Protein AF-A0A1I8G9Y0-F1 (afdb_monomer)

Organism: NCBI:txid282301

pLDDT: mean 87.36, std 13.55, range [38.59, 97.56]

Solvent-accessible surface area (backbone atoms only — not comparable to full-atom values): 19439 Å² total; per-residue (Å²): 130,59,74,51,60,55,53,51,53,52,49,52,54,50,49,59,76,40,37,58,59,55,76,60,56,74,64,59,90,45,50,68,49,29,53,51,44,43,53,50,43,50,53,53,43,54,50,44,53,58,59,65,73,49,83,62,56,71,70,58,46,49,53,47,50,53,50,43,51,40,32,50,52,51,46,55,50,40,59,57,53,45,61,65,33,56,49,52,58,57,54,52,51,51,51,51,50,55,53,51,50,56,51,50,53,70,72,63,52,76,87,75,77,75,97,76,79,88,76,58,76,72,66,65,57,58,51,60,59,48,53,52,50,53,54,53,48,53,54,51,50,52,56,42,48,53,52,52,52,48,46,51,47,55,40,51,50,52,54,50,50,54,51,51,50,54,51,49,50,54,50,51,52,52,50,53,53,51,56,60,65,59,41,81,82,45,59,71,72,61,30,53,53,50,52,52,49,53,53,52,51,50,51,53,50,48,56,53,51,48,55,54,41,52,50,44,44,60,52,20,57,68,28,39,43,62,69,80,69,49,63,73,69,91,83,69,85,68,70,80,73,68,74,39,69,29,27,27,72,42,74,46,80,54,99,88,50,73,45,53,53,69,39,60,33,35,41,69,41,57,77,48,84,57,50,22,38,30,31,42,84,91,66,50,74,48,78,42,53,38,74,43,52,39,58,65,56,60,20,63,69,51,37,53,49,30,51,49,49,49,50,52,51,52,54,53,49,51,54,49,51,55,50,52,50,51,53,48,51,52,50,54,49,51,52,52,52,57,50,51,54,52,51,54,54,60,64,73,77,110

Sequence (350 aa):
MNSRQQVETQFLHWLEANHAIVHNPPLGSNRCSIEYERSRQRGIRDELVRIASGDLSRPAREQCSVAGRRVGDNIASLDFIAKIASLEDTFGSSAAAVTSEAHRLSTSGPPSEPSSGSLDSTVRKPLAGSAQRCWQWLDQLSVLLRLHSRNAADYNSFHVECHDAGGRMGRSFSHASRQLECLFHLHHPERTKRLLTTATDSLKHCLSEWAAVDHLVSAAHSIVPISSRCPTPVGKLSDKSAPLRGICACLYETPEFVVAQGQELTILDNSDRLQWRVRLLDGNEVTLPSITVWIPPRDVSSIDRAVRLKRQLSDQWTALIVKLKRDTVAHIAQLFTGLLDKQSVSLSII

Foldseek 3Di:
DPPQVVLLVVLVVVCVVCVCLLPPNPCDDALVVLVVSLVVLVVVLVVLVVSLPDDHDPVSNVVSVVSNVSSVVSNVVSVVCNVVNVCVVVVVVVVVVVVVVVVVCVVCPDDDDDPDDDDDPVVVVVPVVVVVVVVVVVVVLVVLVVVVVVLVVLQVVLVVLLVVLLVLLVVLLVVLVVLLVVLVVDDQVVSVVSLVVSVVVSVVSLVVSLVSLVVLLVSLQQHFQVVVLDQDPPPPDDPQPDWAKKFQCAWDDDPVDTHHHRFIWTFRANNDNFWTWIAGPVRDIDIDTSSRIGHGGDRVVSNVSSVVSNVVSVVSVVVSVVSSVVSVVVSVVVVVVVVVVVVVVVVVVD

Radius of gyration: 32.71 Å; Cα contacts (8 Å, |Δi|>4): 281; chains: 1; bounding box: 78×60×105 Å

InterPro domains:
  IPR041615 Desmoplakin, SH3 domain [PF17902] (245-296)
  IPR043197 Plakin [PTHR23169] (131-325)

Mean predicted aligned error: 8.93 Å

Nearest PDB structures (foldseek):
  3r6n-assembly2_B  TM=5.194E-01  e=9.025E-11  Homo sapiens
  3pe0-assembly2_B  TM=5.817E-01  e=1.374E-09  Homo sapiens
  1b07-assembly1_A  TM=8.471E-01  e=1.097E-02  Mus musculus
  3qwy-assembly2_B  TM=5.987E-01  e=7.032E-03  Caenorhabditis elegans

Structure (mmCIF, N/CA/C/O backbone):
data_AF-A0A1I8G9Y0-F1
#
_entry.id   AF-A0A1I8G9Y0-F1
#
loop_
_atom_site.group_PDB
_atom_site.id
_atom_site.type_symbol
_atom_site.label_atom_id
_atom_site.label_alt_id
_atom_site.label_comp_id
_atom_site.label_asym_id
_atom_site.label_entity_id
_atom_site.label_seq_id
_atom_site.pdbx_PDB_ins_code
_atom_site.Cartn_x
_atom_site.Cartn_y
_atom_site.Cartn_z
_atom_site.occupancy
_atom_site.B_iso_or_equiv
_atom_site.auth_seq_id
_atom_site.auth_comp_id
_atom_site.auth_asym_id
_atom_site.auth_atom_id
_atom_site.pdbx_PDB_model_num
ATOM 1 N N . MET A 1 1 ? 34.358 34.963 -21.383 1.00 51.78 1 MET A N 1
ATOM 2 C CA . MET A 1 1 ? 33.621 33.678 -21.341 1.00 51.78 1 MET A CA 1
ATOM 3 C C . MET A 1 1 ? 32.214 33.935 -21.850 1.00 51.78 1 MET A C 1
ATOM 5 O O . MET A 1 1 ? 31.672 34.991 -21.552 1.00 51.78 1 MET A O 1
ATOM 9 N N . ASN A 1 2 ? 31.664 33.046 -22.678 1.00 71.00 2 ASN A N 1
ATOM 10 C CA . ASN A 1 2 ? 30.345 33.238 -23.287 1.00 71.00 2 ASN A CA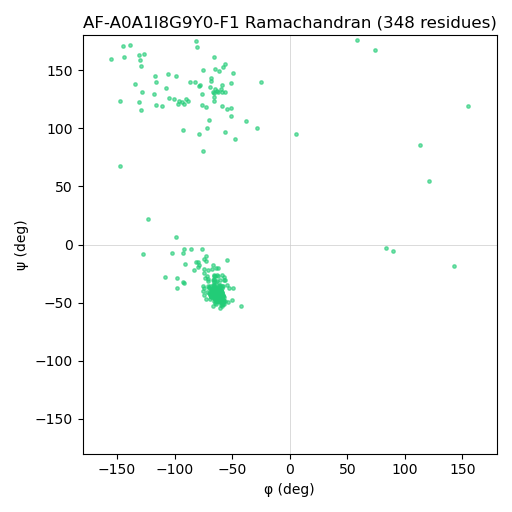 1
ATOM 11 C C . ASN A 1 2 ? 29.267 33.202 -22.183 1.00 71.00 2 ASN A C 1
ATOM 13 O O . ASN A 1 2 ? 29.295 32.279 -21.370 1.00 71.00 2 ASN A O 1
ATOM 17 N N . SER A 1 3 ? 28.334 34.163 -22.141 1.00 77.06 3 SER A N 1
ATOM 18 C CA . SER A 1 3 ? 27.290 34.267 -21.091 1.00 77.06 3 SER A CA 1
ATOM 19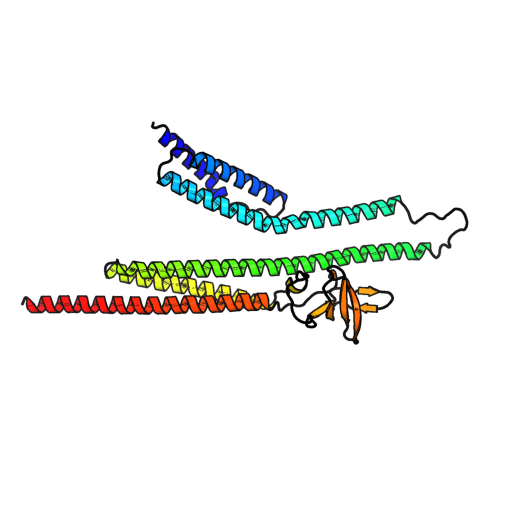 C C . SER A 1 3 ? 26.552 32.935 -20.860 1.00 77.06 3 SER A C 1
ATOM 21 O O . SER A 1 3 ? 26.337 32.515 -19.725 1.00 77.06 3 SER A O 1
ATOM 23 N N . ARG A 1 4 ? 26.314 32.187 -21.941 1.00 80.75 4 ARG A N 1
ATOM 24 C CA . ARG A 1 4 ? 25.765 30.825 -21.940 1.00 80.75 4 ARG A CA 1
ATOM 25 C C . ARG A 1 4 ? 26.593 29.790 -21.166 1.00 80.75 4 ARG A C 1
ATOM 27 O O . ARG A 1 4 ? 26.043 29.019 -20.390 1.00 80.75 4 ARG A O 1
ATOM 34 N N . GLN A 1 5 ? 27.914 29.765 -21.352 1.00 80.62 5 GLN A N 1
ATOM 35 C CA . GLN A 1 5 ? 28.790 28.798 -20.673 1.00 80.62 5 GLN A CA 1
ATOM 36 C C . GLN A 1 5 ? 28.826 29.033 -19.159 1.00 80.62 5 GLN A C 1
ATOM 38 O O . GLN A 1 5 ? 28.945 28.085 -18.384 1.00 80.62 5 GLN A O 1
ATOM 43 N N . GLN A 1 6 ? 28.690 30.290 -18.733 1.00 82.94 6 GLN A N 1
ATOM 44 C CA . GLN A 1 6 ? 28.635 30.648 -17.320 1.00 82.94 6 GLN A CA 1
ATOM 45 C C . GLN A 1 6 ? 27.336 30.153 -16.669 1.00 82.94 6 GLN A C 1
ATOM 47 O O . GLN A 1 6 ? 27.394 29.553 -15.597 1.00 82.94 6 GLN A O 1
ATOM 52 N N . VAL A 1 7 ? 26.193 30.325 -17.342 1.00 83.12 7 VAL A N 1
ATOM 53 C CA . VAL A 1 7 ? 24.889 29.804 -16.889 1.00 83.12 7 VAL A CA 1
ATOM 54 C C . VAL A 1 7 ? 24.899 28.276 -16.807 1.00 83.12 7 VAL A C 1
ATOM 56 O O . VAL A 1 7 ? 24.448 27.712 -15.814 1.00 83.12 7 VAL A O 1
ATOM 59 N N . GLU A 1 8 ? 25.464 27.592 -17.805 1.00 86.31 8 GLU A N 1
ATOM 60 C CA . GLU A 1 8 ? 25.558 26.126 -17.798 1.00 86.31 8 GLU A CA 1
ATOM 61 C C . GLU A 1 8 ? 26.456 25.606 -16.669 1.00 86.31 8 GLU A C 1
ATOM 63 O O . GLU A 1 8 ? 26.088 24.659 -15.979 1.00 86.31 8 GLU A O 1
ATOM 68 N N . THR A 1 9 ? 27.597 26.253 -16.420 1.00 86.69 9 THR A N 1
ATOM 69 C CA . THR A 1 9 ? 28.492 25.871 -15.313 1.00 86.69 9 THR A CA 1
ATOM 70 C C . THR A 1 9 ? 27.813 26.059 -13.955 1.00 86.69 9 THR A C 1
ATOM 72 O O . THR A 1 9 ? 27.907 25.194 -13.086 1.00 86.69 9 THR A O 1
ATOM 75 N N . GLN A 1 10 ? 27.081 27.165 -13.781 1.00 86.62 10 GLN A N 1
ATOM 76 C CA . GLN A 1 10 ? 26.307 27.421 -12.566 1.00 86.62 10 GLN A CA 1
ATOM 77 C C . GLN A 1 10 ? 25.189 26.393 -12.372 1.00 86.62 10 GLN A C 1
ATOM 79 O O . GLN A 1 10 ? 25.008 25.905 -11.259 1.00 86.62 10 GLN A O 1
ATOM 84 N N . PHE A 1 11 ? 24.479 26.028 -13.443 1.00 89.12 11 PHE A N 1
ATOM 85 C CA . PHE A 1 11 ? 23.456 24.986 -13.400 1.00 89.12 11 PHE A CA 1
ATOM 86 C C . PHE A 1 11 ? 24.037 23.633 -12.986 1.00 89.12 11 PHE A C 1
ATOM 88 O O . PHE A 1 11 ? 23.477 22.990 -12.105 1.00 89.12 11 PHE A O 1
ATOM 95 N N . LEU A 1 12 ? 25.153 23.206 -13.582 1.00 87.94 12 LEU A N 1
ATOM 96 C CA . LEU A 1 12 ? 25.770 21.918 -13.257 1.00 87.94 12 LEU A CA 1
ATOM 97 C C . LEU A 1 12 ? 26.214 21.856 -11.795 1.00 87.94 12 LEU A C 1
ATOM 99 O O . LEU A 1 12 ? 25.901 20.890 -11.105 1.00 87.94 12 LEU A O 1
ATOM 103 N N . HIS A 1 13 ? 26.859 22.915 -11.304 1.00 91.56 13 HIS A N 1
ATOM 104 C CA . HIS A 1 13 ? 27.256 23.013 -9.901 1.00 91.56 13 HIS A CA 1
ATOM 105 C C . HIS A 1 13 ? 26.041 23.031 -8.959 1.00 91.56 13 HIS A C 1
ATOM 107 O O . HIS A 1 13 ? 26.033 22.371 -7.922 1.00 91.56 13 HIS A O 1
ATOM 113 N N . TRP A 1 14 ? 24.976 23.751 -9.327 1.00 92.38 14 TRP A N 1
ATOM 114 C CA . TRP A 1 14 ? 23.724 23.741 -8.571 1.00 92.38 14 TRP A CA 1
ATOM 115 C C . TRP A 1 14 ? 23.079 22.350 -8.561 1.00 92.38 14 TRP A C 1
ATOM 117 O O . TRP A 1 14 ? 22.627 21.891 -7.513 1.00 92.38 14 TRP A O 1
ATOM 127 N N . LEU A 1 15 ? 23.055 21.652 -9.696 1.00 90.50 15 LEU A N 1
ATOM 128 C CA . LEU A 1 15 ? 22.485 20.312 -9.799 1.00 90.50 15 LEU A CA 1
ATOM 129 C C . LEU A 1 15 ? 23.286 19.304 -8.971 1.00 90.50 15 LEU A C 1
ATOM 131 O O . LEU A 1 15 ? 22.689 18.465 -8.305 1.00 90.50 15 LEU A O 1
ATOM 135 N N . GLU A 1 16 ? 24.614 19.415 -8.963 1.00 91.06 16 GLU A N 1
ATOM 136 C CA . GLU A 1 16 ? 25.498 18.598 -8.131 1.00 91.06 16 GLU A CA 1
ATOM 137 C C . GLU A 1 16 ? 25.248 18.841 -6.637 1.00 91.06 16 GLU A C 1
ATOM 139 O O . GLU A 1 16 ? 25.039 17.888 -5.883 1.00 91.06 16 GLU A O 1
ATOM 144 N N . ALA A 1 17 ? 25.125 20.105 -6.219 1.00 91.50 17 ALA A N 1
ATOM 145 C CA . ALA A 1 17 ? 24.766 20.459 -4.845 1.00 91.50 17 ALA A CA 1
ATOM 146 C C . ALA A 1 17 ? 23.388 19.909 -4.425 1.00 91.50 17 ALA A C 1
ATOM 148 O O . ALA A 1 17 ? 23.172 19.587 -3.256 1.00 91.50 17 ALA A O 1
ATOM 149 N N . ASN A 1 18 ? 22.459 19.762 -5.375 1.00 91.12 18 ASN A N 1
ATOM 150 C CA . ASN A 1 18 ? 21.121 19.217 -5.142 1.00 91.12 18 ASN A CA 1
ATOM 151 C C . ASN A 1 18 ? 20.988 17.730 -5.524 1.00 91.12 18 ASN A C 1
ATOM 153 O O . ASN A 1 18 ? 19.888 17.174 -5.452 1.00 91.12 18 ASN A O 1
ATOM 157 N N . HIS A 1 19 ? 22.081 17.051 -5.887 1.00 89.50 19 HIS A N 1
ATOM 158 C CA . HIS A 1 19 ? 22.034 15.702 -6.454 1.00 89.50 19 HIS A CA 1
ATOM 159 C C . HIS A 1 19 ? 21.365 14.703 -5.505 1.00 89.50 19 HIS A C 1
ATOM 161 O O . HIS A 1 19 ? 20.474 13.958 -5.913 1.00 89.50 19 HIS A O 1
ATOM 167 N N . ALA A 1 20 ? 21.731 14.724 -4.219 1.00 89.75 20 ALA A N 1
ATOM 168 C CA . ALA A 1 20 ? 21.138 13.842 -3.213 1.00 89.75 20 ALA A CA 1
ATOM 169 C C . ALA A 1 20 ? 19.614 14.021 -3.110 1.00 89.75 20 ALA A C 1
ATOM 171 O O . ALA A 1 20 ? 18.885 13.052 -2.958 1.00 89.75 20 ALA A O 1
ATOM 172 N N . ILE A 1 21 ? 19.126 15.247 -3.266 1.00 88.94 21 ILE A N 1
ATOM 173 C CA . ILE A 1 21 ? 17.711 15.606 -3.124 1.00 88.94 21 ILE A CA 1
ATOM 174 C C . ILE A 1 21 ? 16.903 15.149 -4.332 1.00 88.94 21 ILE A C 1
ATOM 176 O O . ILE A 1 21 ? 15.778 14.675 -4.203 1.00 88.94 21 ILE A O 1
ATOM 180 N N . VAL A 1 22 ? 17.483 15.301 -5.520 1.00 89.62 22 VAL A N 1
ATOM 181 C CA . VAL A 1 22 ? 16.847 14.912 -6.778 1.00 89.62 22 VAL A CA 1
ATOM 182 C C . VAL A 1 22 ? 16.851 13.390 -6.937 1.00 89.62 22 VAL A C 1
ATOM 184 O O . VAL A 1 22 ? 15.884 12.825 -7.445 1.00 89.62 22 VAL A O 1
ATOM 187 N N . HIS A 1 23 ? 17.923 12.714 -6.511 1.00 88.69 23 HIS A N 1
ATOM 188 C CA . HIS A 1 23 ? 18.126 11.285 -6.761 1.00 88.69 23 HIS A CA 1
ATOM 189 C C . HIS A 1 23 ? 17.723 10.371 -5.600 1.00 88.69 23 HIS A C 1
ATOM 191 O O . HIS A 1 23 ? 17.381 9.219 -5.858 1.00 88.69 23 HIS A O 1
ATOM 197 N N . ASN A 1 24 ? 17.790 10.842 -4.355 1.00 88.88 24 ASN A N 1
ATOM 198 C CA . ASN A 1 24 ? 17.495 10.044 -3.166 1.00 88.88 24 ASN A CA 1
ATOM 199 C C . ASN A 1 24 ? 16.885 10.914 -2.045 1.00 88.88 24 ASN A C 1
ATOM 201 O O . ASN A 1 24 ? 17.540 11.166 -1.027 1.00 88.88 24 ASN A O 1
ATOM 205 N N . PRO A 1 25 ? 15.659 11.431 -2.240 1.00 88.50 25 PRO A N 1
ATOM 206 C CA . PRO A 1 25 ? 15.042 12.325 -1.273 1.00 88.50 25 PRO A CA 1
ATOM 207 C C . PRO A 1 25 ? 14.695 11.600 0.036 1.00 88.50 25 PRO A C 1
ATOM 209 O O . PRO A 1 25 ? 14.182 10.478 0.007 1.00 88.50 25 PRO A O 1
ATOM 212 N N . PRO A 1 26 ? 14.888 12.244 1.200 1.00 86.44 26 PRO A N 1
ATOM 213 C CA . PRO A 1 26 ? 14.348 11.738 2.452 1.00 86.44 26 PRO A CA 1
ATOM 214 C C . PRO A 1 26 ? 12.826 11.929 2.452 1.00 86.44 26 PRO A C 1
ATOM 216 O O . PRO A 1 26 ? 12.330 13.018 2.714 1.00 86.44 26 PRO A O 1
ATOM 219 N N . LEU A 1 27 ? 12.070 10.870 2.162 1.00 80.75 27 LEU A N 1
ATOM 220 C CA . LEU A 1 27 ? 10.609 10.961 2.025 1.00 80.75 27 LEU A CA 1
ATOM 221 C C . LEU A 1 27 ? 9.873 11.297 3.339 1.00 80.75 27 LEU A C 1
ATOM 223 O O . LEU A 1 27 ? 8.742 11.770 3.294 1.00 80.75 27 LEU A O 1
ATOM 227 N N . GLY A 1 28 ? 10.515 11.118 4.499 1.00 85.19 28 GLY A N 1
ATOM 228 C CA . GLY A 1 28 ? 9.921 11.401 5.809 1.00 85.19 28 GLY A CA 1
ATOM 229 C C . GLY A 1 28 ? 8.882 10.362 6.251 1.00 85.19 28 GLY A C 1
ATOM 230 O O . GLY A 1 28 ? 8.460 9.509 5.474 1.00 85.19 28 GLY A O 1
ATOM 231 N N . SER A 1 29 ? 8.492 10.409 7.528 1.00 87.25 29 SER A N 1
ATOM 232 C CA . SER A 1 29 ? 7.558 9.441 8.139 1.00 87.25 29 SER A CA 1
ATOM 233 C C . SER A 1 29 ? 6.364 10.070 8.859 1.00 87.25 29 SER A C 1
ATOM 235 O O . SER A 1 29 ? 5.456 9.348 9.257 1.00 87.25 29 SER A O 1
ATOM 237 N N . ASN A 1 30 ? 6.360 11.393 9.024 1.00 92.31 30 ASN A N 1
ATOM 238 C CA . ASN A 1 30 ? 5.279 12.149 9.651 1.00 92.31 30 ASN A CA 1
ATOM 239 C C . ASN A 1 30 ? 4.878 13.343 8.780 1.00 92.31 30 ASN A C 1
ATOM 241 O O . ASN A 1 30 ? 5.641 13.757 7.896 1.00 92.31 30 ASN A O 1
ATOM 245 N N . ARG A 1 31 ? 3.695 13.905 9.039 1.00 91.44 31 ARG A N 1
ATOM 246 C CA . ARG A 1 31 ? 3.103 14.971 8.223 1.00 91.44 31 ARG A CA 1
ATOM 247 C C . ARG A 1 31 ? 4.038 16.166 8.042 1.00 91.44 31 ARG A C 1
ATOM 249 O O . ARG A 1 31 ? 4.299 16.557 6.906 1.00 91.44 31 ARG A O 1
ATOM 256 N N . CYS A 1 32 ? 4.612 16.684 9.126 1.00 91.56 32 CYS A N 1
ATOM 257 C CA . CYS A 1 32 ? 5.529 17.827 9.078 1.00 91.56 32 CYS A CA 1
ATOM 258 C C . CYS A 1 32 ? 6.771 17.549 8.214 1.00 91.56 32 CYS A C 1
ATOM 260 O O . CYS A 1 32 ? 7.165 18.387 7.403 1.00 91.56 32 CYS A O 1
ATOM 262 N N . SER A 1 33 ? 7.381 16.367 8.354 1.00 93.75 33 SER A N 1
ATOM 263 C CA . SER A 1 33 ? 8.550 15.971 7.561 1.00 93.75 33 SER A CA 1
ATOM 264 C C . SER A 1 33 ? 8.218 15.848 6.073 1.00 93.75 33 SER A C 1
ATOM 266 O O . SER A 1 33 ? 9.016 16.271 5.236 1.00 93.75 33 SER A O 1
ATOM 268 N N . ILE A 1 34 ? 7.055 15.282 5.740 1.00 93.81 34 ILE A N 1
ATOM 269 C CA . ILE A 1 34 ? 6.602 15.119 4.353 1.00 93.81 34 ILE A CA 1
ATOM 270 C C . ILE A 1 34 ? 6.281 16.486 3.736 1.00 93.81 34 ILE A C 1
ATOM 272 O O . ILE A 1 34 ? 6.687 16.763 2.610 1.00 93.81 34 ILE A O 1
ATOM 276 N N . GLU A 1 35 ? 5.588 17.368 4.462 1.00 92.00 35 GLU A N 1
ATOM 277 C CA . GLU A 1 35 ? 5.271 18.730 4.011 1.00 92.00 35 GLU A CA 1
ATOM 278 C C . GLU A 1 35 ? 6.532 19.571 3.769 1.00 92.00 35 GLU A C 1
ATOM 280 O O . GLU A 1 35 ? 6.614 20.292 2.765 1.00 92.00 35 GLU A O 1
ATOM 285 N N . TYR A 1 36 ? 7.530 19.440 4.647 1.00 93.81 36 TYR A N 1
ATOM 286 C CA . TYR A 1 36 ? 8.830 20.083 4.488 1.00 93.81 36 TYR A CA 1
ATOM 287 C C . TYR A 1 36 ? 9.524 19.628 3.198 1.00 93.81 36 TYR A C 1
ATOM 289 O O . TYR A 1 36 ? 9.858 20.461 2.349 1.00 93.81 36 TYR A O 1
ATOM 297 N N . GLU A 1 37 ? 9.688 18.315 3.001 1.00 94.50 37 GLU A N 1
ATOM 298 C CA . GLU A 1 37 ? 10.374 17.800 1.812 1.00 94.50 37 GLU A CA 1
ATOM 299 C C . GLU A 1 37 ? 9.579 18.100 0.532 1.00 94.50 37 GLU A C 1
ATOM 301 O O . GLU A 1 37 ? 10.152 18.460 -0.494 1.00 94.50 37 GLU A O 1
ATOM 306 N N . ARG A 1 38 ? 8.245 18.072 0.588 1.00 93.06 38 ARG A N 1
ATOM 307 C CA . ARG A 1 38 ? 7.379 18.443 -0.541 1.00 93.06 38 ARG A CA 1
ATOM 308 C C . ARG A 1 38 ? 7.570 19.896 -0.955 1.00 93.06 38 ARG A C 1
ATOM 310 O O . ARG A 1 38 ? 7.652 20.188 -2.148 1.00 93.06 38 ARG A O 1
ATOM 317 N N . SER A 1 39 ? 7.657 20.804 0.013 1.00 94.06 39 SER A N 1
ATOM 318 C CA . SER A 1 39 ? 7.922 22.224 -0.242 1.00 94.06 39 SER A CA 1
ATOM 319 C C . SER A 1 39 ? 9.308 22.420 -0.856 1.00 94.06 39 SER A C 1
ATOM 321 O O . SER A 1 39 ? 9.466 23.172 -1.818 1.00 94.06 39 SER A O 1
ATOM 323 N N . ARG A 1 40 ? 10.296 21.666 -0.369 1.00 94.19 40 ARG A N 1
ATOM 324 C CA . ARG A 1 40 ? 11.665 21.673 -0.884 1.00 94.19 40 ARG A CA 1
ATOM 325 C C . ARG A 1 40 ? 11.767 21.164 -2.325 1.00 94.19 40 ARG A C 1
ATOM 327 O O . ARG A 1 40 ? 12.365 21.839 -3.159 1.00 94.19 40 ARG A O 1
ATOM 334 N N . GLN A 1 41 ? 11.125 20.042 -2.653 1.00 95.19 41 GLN A N 1
ATOM 335 C CA . GLN A 1 41 ? 11.064 19.508 -4.021 1.00 95.19 41 GLN A CA 1
ATOM 336 C C . GLN A 1 41 ? 10.342 20.467 -4.980 1.00 95.19 41 GLN A C 1
ATOM 338 O O . GLN A 1 41 ? 10.776 20.643 -6.117 1.00 95.19 41 GLN A O 1
ATOM 343 N N . ARG A 1 42 ? 9.272 21.143 -4.529 1.00 94.81 42 ARG A N 1
ATOM 344 C CA . ARG A 1 42 ? 8.603 22.190 -5.326 1.00 94.81 42 ARG A CA 1
ATOM 345 C C . ARG A 1 42 ? 9.541 23.356 -5.627 1.00 94.81 42 ARG A C 1
ATOM 347 O O . ARG A 1 42 ? 9.625 23.751 -6.783 1.00 94.81 42 ARG A O 1
ATOM 354 N N . GLY A 1 43 ? 10.307 23.824 -4.640 1.00 95.19 43 GLY A N 1
ATOM 355 C CA . GLY A 1 43 ? 11.324 24.857 -4.857 1.00 95.19 43 GLY A CA 1
ATOM 356 C C . GLY A 1 43 ? 12.373 24.451 -5.900 1.00 95.19 43 GLY A C 1
ATOM 357 O O . GLY A 1 43 ? 12.678 25.226 -6.802 1.00 95.19 43 GLY A O 1
ATOM 358 N N . ILE A 1 44 ? 12.868 23.209 -5.838 1.00 93.81 44 ILE A N 1
ATOM 359 C CA . ILE A 1 44 ? 13.816 22.663 -6.829 1.00 93.81 44 ILE A CA 1
ATOM 360 C C . ILE A 1 44 ? 13.181 22.592 -8.221 1.00 93.81 44 ILE A C 1
ATOM 362 O O . ILE A 1 44 ? 13.821 22.946 -9.208 1.00 93.81 44 ILE A O 1
ATOM 366 N N . ARG A 1 45 ? 11.923 22.154 -8.322 1.00 94.81 45 ARG A N 1
ATOM 367 C CA . ARG A 1 45 ? 11.197 22.101 -9.595 1.00 94.81 45 ARG A CA 1
ATOM 368 C C . ARG A 1 45 ? 11.052 23.488 -10.212 1.00 94.81 45 ARG A C 1
ATOM 370 O O . ARG A 1 45 ? 11.286 23.643 -11.407 1.00 94.81 45 ARG A O 1
ATOM 377 N N . ASP A 1 46 ? 10.660 24.474 -9.416 1.00 94.56 46 ASP A N 1
ATOM 378 C CA . ASP A 1 46 ? 10.435 25.836 -9.895 1.00 94.56 46 ASP A CA 1
ATOM 379 C C . ASP A 1 46 ? 11.764 26.464 -10.365 1.00 94.56 46 ASP A C 1
ATOM 381 O O . ASP A 1 46 ? 11.816 27.115 -11.411 1.00 94.56 46 ASP A O 1
ATOM 385 N N . GLU A 1 47 ? 12.869 26.159 -9.677 1.00 92.81 47 GLU A N 1
ATOM 386 C CA . GLU A 1 47 ? 14.221 26.526 -10.102 1.00 92.81 47 GLU A CA 1
ATOM 387 C C . GLU A 1 47 ? 14.643 25.828 -11.408 1.00 92.81 47 GLU A C 1
ATOM 389 O O . GLU A 1 47 ? 15.149 26.480 -12.320 1.00 92.81 47 GLU A O 1
ATOM 394 N N . LEU A 1 48 ? 14.368 24.529 -11.563 1.00 92.44 48 LEU A N 1
ATOM 395 C CA . LEU A 1 48 ? 14.621 23.801 -12.812 1.00 92.44 48 LEU A CA 1
ATOM 396 C C . LEU A 1 48 ? 13.829 24.387 -13.987 1.00 92.44 48 LEU A C 1
ATOM 398 O O . LEU A 1 48 ? 14.376 24.534 -15.079 1.00 92.44 48 LEU A O 1
ATOM 402 N N . VAL A 1 49 ? 12.564 24.768 -13.775 1.00 92.12 49 VAL A N 1
ATOM 403 C CA . VAL A 1 49 ? 11.737 25.439 -14.793 1.00 92.12 49 VAL A CA 1
ATOM 404 C C . VAL A 1 49 ? 12.337 26.795 -15.168 1.00 92.12 49 VAL A C 1
ATOM 406 O O . VAL A 1 49 ? 12.433 27.116 -16.356 1.00 92.12 49 VAL A O 1
ATOM 409 N N . ARG A 1 50 ? 12.808 27.565 -14.180 1.00 91.38 50 ARG A N 1
ATOM 410 C CA . ARG A 1 50 ? 13.497 28.839 -14.415 1.00 91.38 50 ARG A CA 1
ATOM 411 C C . ARG A 1 50 ? 14.760 28.643 -15.253 1.00 91.38 50 ARG A C 1
ATOM 413 O O . ARG A 1 50 ? 14.927 29.330 -16.257 1.00 91.38 50 ARG A O 1
ATOM 420 N N . ILE A 1 51 ? 15.610 27.679 -14.905 1.00 87.56 51 ILE A N 1
ATOM 421 C CA . ILE A 1 51 ? 16.841 27.376 -15.649 1.00 87.56 51 ILE A CA 1
ATOM 422 C C . ILE A 1 51 ? 16.523 26.870 -17.065 1.00 87.56 51 ILE A C 1
ATOM 424 O O . ILE A 1 51 ? 17.162 27.293 -18.029 1.00 87.56 51 ILE A O 1
ATOM 428 N N . ALA A 1 52 ? 15.501 26.023 -17.219 1.00 86.62 52 ALA A N 1
ATOM 429 C CA . ALA A 1 52 ? 15.064 25.498 -18.514 1.00 86.62 52 ALA A CA 1
ATOM 430 C C . ALA A 1 52 ? 14.566 26.584 -19.483 1.00 86.62 52 ALA A C 1
ATOM 432 O O . ALA A 1 52 ? 14.665 26.395 -20.696 1.00 86.62 52 ALA A O 1
ATOM 433 N N . SER A 1 53 ? 14.050 27.703 -18.962 1.00 86.62 53 SER A N 1
ATOM 434 C CA . SER A 1 53 ? 13.610 28.850 -19.769 1.00 86.62 53 SER A CA 1
ATOM 435 C C . SER A 1 53 ? 14.762 29.666 -20.379 1.00 86.62 53 SER A C 1
ATOM 437 O O . SER A 1 53 ? 14.534 30.457 -21.292 1.00 86.62 53 SER A O 1
ATOM 439 N N . GLY A 1 54 ? 15.997 29.463 -19.908 1.00 84.75 54 GLY A N 1
ATOM 440 C CA . GLY A 1 54 ? 17.193 30.124 -20.430 1.00 84.75 54 GLY A CA 1
ATOM 441 C C . GLY A 1 54 ? 17.773 29.488 -21.702 1.00 84.75 54 GLY A C 1
ATOM 442 O O . GLY A 1 54 ? 17.347 28.427 -22.174 1.00 84.75 54 GLY A O 1
ATOM 443 N N . ASP A 1 55 ? 18.809 30.127 -22.258 1.00 84.31 55 ASP A N 1
ATOM 444 C CA . ASP A 1 55 ? 19.565 29.579 -23.390 1.00 84.31 55 ASP A CA 1
ATOM 445 C C . ASP A 1 55 ? 20.565 28.513 -22.912 1.00 84.31 55 ASP A C 1
ATOM 447 O O . ASP A 1 55 ? 21.675 28.816 -22.480 1.00 84.31 55 ASP A O 1
ATOM 451 N N . LEU A 1 56 ? 20.140 27.250 -22.972 1.00 85.88 56 LEU A N 1
ATOM 452 C CA . LEU A 1 56 ? 20.937 26.072 -22.624 1.00 85.88 56 LEU A CA 1
ATOM 453 C C . LEU A 1 56 ? 21.379 25.307 -23.872 1.00 85.88 56 LEU A C 1
ATOM 455 O O . LEU A 1 56 ? 20.669 25.211 -24.878 1.00 85.88 56 LEU A O 1
ATOM 459 N N . SER A 1 57 ? 22.560 24.701 -23.820 1.00 89.06 57 SER A N 1
ATOM 460 C CA . SER A 1 57 ? 22.989 23.650 -24.743 1.00 89.06 57 SER A CA 1
ATOM 461 C C . SER A 1 57 ? 22.027 22.462 -24.712 1.00 89.06 57 SER A C 1
ATOM 463 O O . SER A 1 57 ? 21.349 22.195 -23.719 1.00 89.06 57 SER A O 1
ATOM 465 N N . ARG A 1 58 ? 21.949 21.730 -25.831 1.00 88.00 58 ARG A N 1
ATOM 466 C CA . ARG A 1 58 ? 21.153 20.494 -25.919 1.00 88.00 58 ARG A CA 1
ATOM 467 C C . ARG A 1 58 ? 21.444 19.508 -24.769 1.00 88.00 58 ARG A C 1
ATOM 469 O O . ARG A 1 58 ? 20.472 19.051 -24.174 1.00 88.00 58 ARG A O 1
ATOM 476 N N . PRO A 1 59 ? 22.709 19.195 -24.413 1.00 88.56 59 PRO A N 1
ATOM 477 C CA . PRO A 1 59 ? 22.988 18.285 -23.300 1.00 88.56 59 PRO A CA 1
ATOM 478 C C . PRO A 1 59 ? 22.548 18.840 -21.937 1.00 88.56 59 PRO A C 1
ATOM 480 O O . PRO A 1 59 ? 21.940 18.101 -21.165 1.00 88.56 59 PRO A O 1
ATOM 483 N N . ALA A 1 60 ? 22.771 20.129 -21.653 1.00 86.88 60 ALA A N 1
ATOM 484 C CA . ALA A 1 60 ? 22.318 20.743 -20.401 1.00 86.88 60 ALA A CA 1
ATOM 485 C C . ALA A 1 60 ? 20.782 20.755 -20.289 1.00 86.88 60 ALA A C 1
ATOM 487 O O . ALA A 1 60 ? 20.223 20.486 -19.226 1.00 86.88 60 ALA A O 1
ATOM 488 N N . ARG A 1 61 ? 20.081 20.987 -21.407 1.00 89.56 61 ARG A N 1
ATOM 489 C CA . ARG A 1 61 ? 18.616 20.922 -21.471 1.00 89.56 61 ARG A CA 1
ATOM 490 C C . ARG A 1 61 ? 18.083 19.512 -21.211 1.00 89.56 61 ARG A C 1
ATOM 492 O O . ARG A 1 61 ? 17.090 19.377 -20.500 1.00 89.56 61 ARG A O 1
ATOM 499 N N . GLU A 1 62 ? 18.736 18.472 -21.731 1.00 91.31 62 GLU A N 1
ATOM 500 C CA . GLU A 1 62 ? 18.346 17.084 -21.440 1.00 91.31 62 GLU A CA 1
ATOM 501 C C . GLU A 1 62 ? 18.555 16.745 -19.960 1.00 91.31 62 GLU A C 1
ATOM 503 O O . GLU A 1 62 ? 17.658 16.192 -19.329 1.00 91.31 62 GLU A O 1
ATOM 508 N N . GLN A 1 63 ? 19.690 17.130 -19.367 1.00 89.62 63 GLN A N 1
ATOM 509 C CA . GLN A 1 63 ? 19.936 16.919 -17.935 1.00 89.62 63 GLN A CA 1
ATOM 510 C C . GLN A 1 63 ? 18.905 17.641 -17.060 1.00 89.62 63 GLN A C 1
ATOM 512 O O . GLN A 1 63 ? 18.378 17.046 -16.121 1.00 89.62 63 GLN A O 1
ATOM 517 N N . CYS A 1 64 ? 18.559 18.885 -17.404 1.00 91.19 64 CYS A N 1
ATOM 518 C CA . CYS A 1 64 ? 17.501 19.634 -16.732 1.00 91.19 64 CYS A CA 1
ATOM 519 C C . CYS A 1 64 ? 16.137 18.934 -16.869 1.00 91.19 64 CYS A C 1
ATOM 521 O O . CYS A 1 64 ? 15.413 18.785 -15.886 1.00 91.19 64 CYS A O 1
ATOM 523 N N . SER A 1 65 ? 15.813 18.407 -18.056 1.00 92.25 65 SER A N 1
ATOM 524 C CA . SER A 1 65 ? 14.585 17.633 -18.281 1.00 92.25 65 SER A CA 1
ATOM 525 C C . SER A 1 65 ? 14.547 16.342 -17.455 1.00 92.25 65 SER A C 1
ATOM 527 O O . SER A 1 65 ? 13.532 16.039 -16.826 1.00 92.25 65 SER A O 1
ATOM 529 N N . VAL A 1 66 ? 15.653 15.593 -17.401 1.00 93.50 66 VAL A N 1
ATOM 530 C CA . VAL A 1 66 ? 15.776 14.377 -16.581 1.00 93.50 66 VAL A CA 1
ATOM 531 C C . VAL A 1 66 ? 15.620 14.698 -15.095 1.00 93.50 66 VAL A C 1
ATOM 533 O O . VAL A 1 66 ? 14.866 14.005 -14.412 1.00 93.50 66 VAL A O 1
ATOM 536 N N . ALA A 1 67 ? 16.293 15.739 -14.600 1.00 93.06 67 ALA A N 1
ATOM 537 C CA . ALA A 1 67 ? 16.162 16.189 -13.217 1.00 93.06 67 ALA A CA 1
ATOM 538 C C . ALA A 1 67 ? 14.720 16.623 -12.908 1.00 93.06 67 ALA A C 1
ATOM 540 O O . ALA A 1 67 ? 14.160 16.208 -11.899 1.00 93.06 67 ALA A O 1
ATOM 541 N N . GLY A 1 68 ? 14.082 17.369 -13.816 1.00 93.75 68 GLY A N 1
ATOM 542 C CA . GLY A 1 68 ? 12.692 17.803 -13.680 1.00 93.75 68 GLY A CA 1
ATOM 543 C C . GLY A 1 68 ? 11.707 16.637 -13.602 1.00 93.75 68 GLY A C 1
ATOM 544 O O . GLY A 1 68 ? 10.824 16.646 -12.747 1.00 93.75 68 GLY A O 1
ATOM 545 N N . ARG A 1 69 ? 11.892 15.599 -14.432 1.00 94.31 69 ARG A N 1
ATOM 546 C CA . ARG A 1 69 ? 11.100 14.358 -14.355 1.00 94.31 69 ARG A CA 1
ATOM 547 C C . ARG A 1 69 ? 11.263 13.673 -12.996 1.00 94.31 69 ARG A C 1
ATOM 549 O O . ARG A 1 69 ? 10.261 13.394 -12.351 1.00 94.31 69 ARG A O 1
ATOM 556 N N . ARG A 1 70 ? 12.503 13.500 -12.520 1.00 94.38 70 ARG A N 1
ATOM 557 C CA . ARG A 1 70 ? 12.789 12.890 -11.206 1.00 94.38 70 ARG A CA 1
ATOM 558 C C . ARG A 1 70 ? 12.151 13.661 -10.052 1.00 94.38 70 ARG A C 1
ATOM 560 O O . ARG A 1 70 ? 11.525 13.061 -9.191 1.00 94.38 70 ARG A O 1
ATOM 567 N N . VAL A 1 71 ? 12.270 14.988 -10.048 1.00 94.94 71 VAL A N 1
ATOM 568 C CA . VAL A 1 71 ? 11.633 15.837 -9.027 1.00 94.94 71 VAL A CA 1
ATOM 569 C C . VAL A 1 71 ? 10.107 15.726 -9.098 1.00 94.94 71 VAL A C 1
ATOM 571 O O . VAL A 1 71 ? 9.446 15.672 -8.064 1.00 94.94 71 VAL A O 1
ATOM 574 N N . GLY A 1 72 ? 9.537 15.634 -10.303 1.00 95.19 72 GLY A N 1
ATOM 575 C CA . GLY A 1 72 ? 8.116 15.339 -10.495 1.00 95.19 72 GLY A CA 1
ATOM 576 C C . GLY A 1 72 ? 7.696 14.010 -9.857 1.00 95.19 72 GLY A C 1
ATOM 577 O O . GLY A 1 72 ? 6.725 13.981 -9.100 1.00 95.19 72 GLY A O 1
ATOM 578 N N . ASP A 1 73 ? 8.461 12.944 -10.094 1.00 93.81 73 ASP A N 1
ATOM 579 C CA . ASP A 1 73 ? 8.227 11.618 -9.507 1.00 93.81 73 ASP A CA 1
ATOM 580 C C . ASP A 1 73 ? 8.370 11.635 -7.972 1.00 93.81 73 ASP A C 1
ATOM 582 O O . ASP A 1 73 ? 7.568 11.025 -7.258 1.00 93.81 73 ASP A O 1
ATOM 586 N N . ASN A 1 74 ? 9.341 12.390 -7.443 1.00 94.69 74 ASN A N 1
ATOM 587 C CA . ASN A 1 74 ? 9.524 12.585 -6.002 1.00 94.69 74 ASN A CA 1
ATOM 588 C C . ASN A 1 74 ? 8.302 13.272 -5.378 1.00 94.69 74 ASN A C 1
ATOM 590 O O . ASN A 1 74 ? 7.789 12.809 -4.361 1.00 94.69 74 ASN A O 1
ATOM 594 N N . ILE A 1 75 ? 7.796 14.344 -5.999 1.00 94.31 75 ILE A N 1
ATOM 595 C CA . ILE A 1 75 ? 6.586 15.040 -5.536 1.00 94.31 75 ILE A CA 1
ATOM 596 C C . ILE A 1 75 ? 5.388 14.088 -5.559 1.00 94.31 75 ILE A C 1
ATOM 598 O O . ILE A 1 75 ? 4.667 14.010 -4.571 1.00 94.31 75 ILE A O 1
ATOM 602 N N . ALA A 1 76 ? 5.195 13.320 -6.633 1.00 94.00 76 ALA A N 1
ATOM 603 C CA . ALA A 1 76 ? 4.107 12.344 -6.710 1.00 94.00 76 ALA A CA 1
ATOM 604 C C . ALA A 1 76 ? 4.207 11.265 -5.611 1.00 94.00 76 ALA A C 1
ATOM 606 O O . ALA A 1 76 ? 3.192 10.856 -5.043 1.00 94.00 76 ALA A O 1
ATOM 607 N N . SER A 1 77 ? 5.425 10.842 -5.269 1.00 92.81 77 SER A N 1
ATOM 608 C CA . SER A 1 77 ? 5.680 9.888 -4.183 1.00 92.81 77 SER A CA 1
ATOM 609 C C . SER A 1 77 ? 5.359 10.486 -2.809 1.00 92.81 77 SER A C 1
ATOM 611 O O . SER A 1 77 ? 4.695 9.843 -1.996 1.00 92.81 77 SER A O 1
ATOM 613 N N . LEU A 1 78 ? 5.752 11.742 -2.569 1.00 94.25 78 LEU A N 1
ATOM 614 C CA . LEU A 1 78 ? 5.400 12.494 -1.359 1.00 94.25 78 LEU A CA 1
ATOM 615 C C . LEU A 1 78 ? 3.882 12.689 -1.244 1.00 94.25 78 LEU A C 1
ATOM 617 O O . LEU A 1 78 ? 3.313 12.516 -0.171 1.00 94.25 78 LEU A O 1
ATOM 621 N N . ASP A 1 79 ? 3.207 12.988 -2.354 1.00 93.81 79 ASP A N 1
ATOM 622 C CA . ASP A 1 79 ? 1.751 13.124 -2.430 1.00 93.81 79 ASP A CA 1
ATOM 623 C C . ASP A 1 79 ? 1.032 11.814 -2.088 1.00 93.81 79 ASP A C 1
ATOM 625 O O . ASP A 1 79 ? -0.038 11.829 -1.474 1.00 93.81 79 ASP A O 1
ATOM 629 N N . PHE A 1 80 ? 1.610 10.678 -2.481 1.00 93.38 80 PHE A N 1
ATOM 630 C CA . PHE A 1 80 ? 1.090 9.358 -2.153 1.00 93.38 80 PHE A CA 1
ATOM 631 C C . PHE A 1 80 ? 1.184 9.076 -0.647 1.00 93.38 80 PHE A C 1
ATOM 633 O O . PHE A 1 80 ? 0.161 8.780 -0.027 1.00 93.38 80 PHE A O 1
ATOM 640 N N . ILE A 1 81 ? 2.366 9.228 -0.038 1.00 94.06 81 ILE A N 1
ATOM 641 C CA . ILE A 1 81 ? 2.560 8.951 1.398 1.00 94.06 81 ILE A CA 1
ATOM 642 C C . ILE A 1 81 ? 1.901 9.999 2.307 1.00 94.06 81 ILE A C 1
ATOM 644 O O . ILE A 1 81 ? 1.461 9.663 3.406 1.00 94.06 81 ILE A O 1
ATOM 648 N N . ALA A 1 82 ? 1.733 11.241 1.836 1.00 93.81 82 ALA A N 1
ATOM 649 C CA . ALA A 1 82 ? 1.014 12.289 2.560 1.00 93.81 82 ALA A CA 1
ATOM 650 C C . ALA A 1 82 ? -0.438 11.896 2.866 1.00 93.81 82 ALA A C 1
ATOM 652 O O . ALA A 1 82 ? -1.002 12.355 3.856 1.00 93.81 82 ALA A O 1
ATOM 653 N N . LYS A 1 83 ? -1.048 11.015 2.059 1.00 93.81 83 LYS A N 1
ATOM 654 C CA . LYS A 1 83 ? -2.393 10.490 2.338 1.00 93.81 83 LYS A CA 1
ATOM 655 C C . LYS A 1 83 ? -2.421 9.663 3.621 1.00 93.81 83 LYS A C 1
ATOM 657 O O . LYS A 1 83 ? -3.380 9.772 4.375 1.00 93.81 83 LYS A O 1
ATOM 662 N N . ILE A 1 84 ? -1.371 8.891 3.899 1.00 94.06 84 ILE A N 1
ATOM 663 C CA . ILE A 1 84 ? -1.247 8.141 5.157 1.00 94.06 84 ILE A CA 1
ATOM 664 C C . ILE A 1 84 ? -1.030 9.121 6.312 1.00 94.06 84 ILE A C 1
ATOM 666 O O . ILE A 1 84 ? -1.742 9.055 7.309 1.00 94.06 84 ILE A O 1
ATOM 670 N N . ALA A 1 85 ? -0.115 10.080 6.144 1.00 93.25 85 ALA A N 1
ATOM 671 C CA . ALA A 1 85 ? 0.181 11.085 7.165 1.00 93.25 85 ALA A CA 1
ATOM 672 C C . ALA A 1 85 ? -1.012 12.006 7.481 1.00 93.25 85 ALA A C 1
ATOM 674 O O . ALA A 1 85 ? -1.139 12.483 8.601 1.00 93.25 85 ALA A O 1
ATOM 675 N N . SER A 1 86 ? -1.942 12.214 6.542 1.00 93.06 86 SER A N 1
ATOM 676 C CA . SER A 1 86 ? -3.175 12.974 6.805 1.00 93.06 86 SER A CA 1
ATOM 677 C C . SER A 1 86 ? -4.075 12.340 7.872 1.00 93.06 86 SER A C 1
ATOM 679 O O . SER A 1 86 ? -4.884 13.030 8.488 1.00 93.06 86 SER A O 1
ATOM 681 N N . LEU A 1 87 ? -3.910 11.041 8.155 1.00 94.12 87 LEU A N 1
ATOM 682 C CA . LEU A 1 87 ? -4.626 10.387 9.249 1.00 94.12 87 LEU A CA 1
ATOM 683 C C . LEU A 1 87 ? -4.175 10.898 10.625 1.00 94.12 87 LEU A C 1
ATOM 685 O O . LEU A 1 87 ? -4.954 10.793 11.571 1.00 94.12 87 LEU A O 1
ATOM 689 N N . GLU A 1 88 ? -2.981 11.496 10.745 1.00 94.94 88 GLU A N 1
ATOM 690 C CA . GLU A 1 88 ? -2.488 12.100 11.993 1.00 94.94 88 GLU A CA 1
ATOM 691 C C . GLU A 1 88 ? -3.486 13.103 12.579 1.00 94.94 88 GLU A C 1
ATOM 693 O O . GLU A 1 88 ? -3.700 13.112 13.790 1.00 94.94 88 GLU A O 1
ATOM 698 N N . ASP A 1 89 ? -4.177 13.879 11.738 1.00 92.75 89 ASP A N 1
ATOM 699 C CA . ASP A 1 89 ? -5.161 14.861 12.200 1.00 92.75 89 ASP A CA 1
ATOM 700 C C . ASP A 1 89 ? -6.384 14.185 12.847 1.00 92.75 89 ASP A C 1
ATOM 702 O O . ASP A 1 89 ? -6.969 14.719 13.791 1.00 92.75 89 ASP A O 1
ATOM 706 N N . THR A 1 90 ? -6.745 12.974 12.402 1.00 93.38 90 THR A N 1
ATOM 707 C CA . THR A 1 90 ? -7.835 12.184 13.006 1.00 93.38 90 THR A CA 1
ATOM 708 C C . THR A 1 90 ? -7.436 11.672 14.389 1.00 93.38 90 THR A C 1
ATOM 710 O O . THR A 1 90 ? -8.230 11.748 15.332 1.00 93.38 90 THR A O 1
ATOM 713 N N . PHE A 1 91 ? -6.195 11.198 14.538 1.00 93.81 91 PHE A N 1
ATOM 714 C CA . PHE A 1 91 ? -5.649 10.793 15.837 1.00 93.81 91 PHE A CA 1
ATOM 715 C C . PHE A 1 91 ? -5.525 11.990 16.786 1.00 93.81 91 PHE A C 1
ATOM 717 O O . PHE A 1 91 ? -5.971 11.907 17.930 1.00 93.81 91 PHE A O 1
ATOM 724 N N . GLY A 1 92 ? -4.999 13.119 16.301 1.00 94.31 92 GLY A N 1
ATOM 725 C CA . GLY A 1 92 ? -4.874 14.357 17.071 1.00 94.31 92 GLY A CA 1
ATOM 726 C C . GLY A 1 92 ? -6.228 14.893 17.541 1.00 94.31 92 GLY A C 1
ATOM 727 O O . GLY A 1 92 ? -6.391 15.202 18.720 1.00 94.31 92 GLY A O 1
ATOM 728 N N . SER A 1 93 ? -7.227 14.921 16.653 1.00 95.88 93 SER A N 1
ATOM 729 C CA . SER A 1 93 ? -8.591 15.358 16.990 1.00 95.88 93 SER A CA 1
ATOM 730 C C . SER A 1 93 ? -9.246 14.444 18.026 1.00 95.88 93 SER A C 1
ATOM 732 O O . SER A 1 93 ? -9.881 14.924 18.964 1.00 95.88 93 SER A O 1
ATOM 734 N N . SER A 1 94 ? -9.054 13.128 17.897 1.00 94.69 94 SER A N 1
ATOM 735 C CA . SER A 1 94 ? -9.596 12.149 18.847 1.00 94.69 94 SER A CA 1
ATOM 736 C C . SER A 1 94 ? -8.959 12.295 20.231 1.00 94.69 94 SER A C 1
ATOM 738 O O . SER A 1 94 ? -9.668 12.299 21.235 1.00 94.69 94 SER A O 1
ATOM 740 N N . ALA A 1 95 ? -7.636 12.477 20.294 1.00 94.75 95 ALA A N 1
ATOM 741 C CA . ALA A 1 95 ? -6.926 12.712 21.549 1.00 94.75 95 ALA A CA 1
ATOM 742 C C . ALA A 1 95 ? -7.409 14.000 22.238 1.00 94.75 95 ALA A C 1
ATOM 744 O O . ALA A 1 95 ? -7.730 13.981 23.426 1.00 94.75 95 ALA A O 1
ATOM 745 N N . ALA A 1 96 ? -7.545 15.094 21.481 1.00 96.19 96 ALA A N 1
ATOM 746 C CA . ALA A 1 96 ? -8.057 16.359 21.999 1.00 96.19 96 ALA A CA 1
ATOM 747 C C . ALA A 1 96 ? -9.493 16.231 22.536 1.00 96.19 96 ALA A C 1
ATOM 749 O O . ALA A 1 96 ? -9.793 16.768 23.602 1.00 96.19 96 ALA A O 1
ATOM 750 N N . ALA A 1 97 ? -10.364 15.489 21.843 1.00 95.62 97 ALA A N 1
ATOM 751 C CA . ALA A 1 97 ? -11.737 15.243 22.283 1.00 95.62 97 ALA A CA 1
ATOM 752 C C . ALA A 1 97 ? -11.791 14.461 23.606 1.00 95.62 97 ALA A C 1
ATOM 754 O O . ALA A 1 97 ? -12.509 14.861 24.520 1.00 95.62 97 ALA A O 1
ATOM 755 N N . VAL A 1 98 ? -10.986 13.399 23.745 1.00 94.56 98 VAL A N 1
ATOM 756 C CA . VAL A 1 98 ? -10.886 12.611 24.988 1.00 94.56 98 VAL A CA 1
ATOM 757 C C . VAL A 1 98 ? -10.419 13.485 26.157 1.00 94.56 98 VAL A C 1
ATOM 759 O O . VAL A 1 98 ? -11.032 13.467 27.224 1.00 94.56 98 VAL A O 1
ATOM 762 N N . THR A 1 99 ? -9.369 14.291 25.963 1.00 94.00 99 THR A N 1
ATOM 763 C CA . THR A 1 99 ? -8.853 15.192 27.007 1.00 94.00 99 THR A CA 1
ATOM 764 C C . THR A 1 99 ? -9.850 16.295 27.364 1.00 94.00 99 THR A C 1
ATOM 766 O O . THR A 1 99 ? -10.045 16.587 28.545 1.00 94.00 99 THR A O 1
ATOM 769 N N . SER A 1 100 ? -10.499 16.896 26.364 1.00 94.38 100 SER A N 1
ATOM 770 C CA . SER A 1 100 ? -11.499 17.946 26.573 1.00 94.38 100 SER A CA 1
ATOM 771 C C . SER A 1 100 ? -12.694 17.425 27.366 1.00 94.38 100 SER A C 1
ATOM 773 O O . SER A 1 100 ? -13.120 18.081 28.316 1.00 94.38 100 SER A O 1
ATOM 775 N N . GLU A 1 101 ? -13.179 16.224 27.049 1.00 92.88 101 GLU A N 1
ATOM 776 C CA . GLU A 1 101 ? -14.304 15.616 27.755 1.00 92.88 101 GLU A CA 1
ATOM 777 C C . GLU A 1 101 ? -13.945 15.255 29.200 1.00 92.88 101 GLU A C 1
ATOM 779 O O . GLU A 1 101 ? -14.703 15.561 30.120 1.00 92.88 101 GLU A O 1
ATOM 784 N N . ALA A 1 102 ? -12.755 14.692 29.432 1.00 91.12 102 ALA A N 1
ATOM 785 C CA . ALA A 1 102 ? -12.270 14.417 30.783 1.00 91.12 102 ALA A CA 1
ATOM 786 C C . ALA A 1 102 ? -12.176 15.701 31.628 1.00 91.12 102 ALA A C 1
ATOM 788 O O . ALA A 1 102 ? -12.618 15.729 32.780 1.00 91.12 102 ALA A O 1
ATOM 789 N N . HIS A 1 103 ? -11.657 16.788 31.047 1.00 90.38 103 HIS A N 1
ATOM 790 C CA . HIS A 1 103 ? -11.600 18.083 31.721 1.00 90.38 103 HIS A CA 1
ATOM 791 C C . HIS A 1 103 ? -13.001 18.652 31.989 1.00 90.38 103 HIS A C 1
ATOM 793 O O . HIS A 1 103 ? -13.278 19.099 33.101 1.00 90.38 103 HIS A O 1
ATOM 799 N N . ARG A 1 104 ? -13.907 18.583 31.010 1.00 89.56 104 ARG A N 1
ATOM 800 C CA . ARG A 1 104 ? -15.293 19.050 31.140 1.00 89.56 104 ARG A CA 1
ATOM 801 C C . ARG A 1 104 ? -16.032 18.338 32.271 1.00 89.56 104 ARG A C 1
ATOM 803 O O . ARG A 1 104 ? -16.649 18.997 33.098 1.00 89.56 104 ARG A O 1
ATOM 810 N N . LEU A 1 105 ? -15.908 17.015 32.362 1.00 86.62 105 LEU A N 1
ATOM 811 C CA . LEU A 1 105 ? -16.527 16.228 33.433 1.00 86.62 105 LEU A CA 1
ATOM 812 C C . LEU A 1 105 ? -15.932 16.541 34.814 1.00 86.62 105 LEU A C 1
ATOM 814 O O . LEU A 1 105 ? -16.641 16.473 35.818 1.00 86.62 105 LEU A O 1
ATOM 818 N N . SER A 1 106 ? -14.650 16.919 34.875 1.00 85.19 106 SER A N 1
ATOM 819 C CA . SER A 1 106 ? -14.010 17.344 36.127 1.00 85.19 106 SER A CA 1
ATOM 820 C C . SER A 1 106 ? -14.503 18.708 36.622 1.00 85.19 106 SER A C 1
ATOM 822 O O . SER A 1 106 ? -14.530 18.939 37.829 1.00 85.19 106 SER A O 1
ATOM 824 N N . THR A 1 107 ? -14.918 19.598 35.713 1.00 83.25 107 THR A N 1
ATOM 825 C CA . THR A 1 107 ? -15.375 20.955 36.047 1.00 83.25 107 THR A CA 1
ATOM 826 C C . THR A 1 107 ? -16.883 21.048 36.249 1.00 83.25 107 THR A C 1
ATOM 828 O O . THR A 1 107 ? -17.325 21.836 37.081 1.00 83.25 107 THR A O 1
ATOM 831 N N . SER A 1 108 ? -17.683 20.247 35.538 1.00 72.19 108 SER A N 1
ATOM 832 C CA . SER A 1 108 ? -19.145 20.269 35.662 1.00 72.19 108 SER A CA 1
ATOM 833 C C . SER A 1 108 ? -19.674 19.516 36.886 1.00 72.19 108 SER A C 1
ATOM 835 O O . SER A 1 108 ? -20.817 19.741 37.277 1.00 72.19 108 SER A O 1
ATOM 837 N N . GLY A 1 109 ? -18.877 18.616 37.479 1.00 62.12 109 GLY A N 1
ATOM 838 C CA . GLY A 1 109 ? -19.366 17.649 38.466 1.00 62.12 109 GLY A CA 1
ATOM 839 C C . GLY A 1 109 ? -20.486 16.751 37.901 1.00 62.12 109 GLY A C 1
ATOM 840 O O . GLY A 1 109 ? -20.913 16.918 36.754 1.00 62.12 109 GLY A O 1
ATOM 841 N N . PRO A 1 110 ? -20.975 15.754 38.661 1.00 60.78 110 PRO A N 1
ATOM 842 C CA . PRO A 1 110 ? -22.260 15.133 38.348 1.00 60.78 110 PRO A CA 1
ATOM 843 C C . PRO A 1 110 ? -23.371 16.196 38.442 1.00 60.78 110 PRO A C 1
ATOM 845 O O . PRO A 1 110 ? -23.232 17.115 39.251 1.00 60.78 110 PRO A O 1
ATOM 848 N N . PRO A 1 111 ? -24.459 16.094 37.653 1.00 58.88 111 PRO A N 1
ATOM 849 C CA . PRO A 1 111 ? -25.527 17.092 37.656 1.00 58.88 111 PRO A CA 1
ATOM 850 C C . PRO A 1 111 ? -26.004 17.370 39.087 1.00 58.88 111 PRO A C 1
ATOM 852 O O . PRO A 1 111 ? -26.465 16.464 39.784 1.00 58.88 111 PRO A O 1
ATOM 855 N N . SER A 1 112 ? -25.839 18.616 39.531 1.00 49.31 112 SER A N 1
ATOM 856 C CA . SER A 1 112 ? -26.337 19.112 40.811 1.00 49.31 112 SER A CA 1
ATOM 857 C C . SER A 1 112 ? -27.866 19.083 40.801 1.00 49.31 112 SER A C 1
ATOM 859 O O . SER A 1 112 ? -28.490 19.496 39.824 1.00 49.31 112 SER A O 1
ATOM 861 N N . GLU A 1 113 ? -28.463 18.580 41.884 1.00 47.09 113 GLU A N 1
ATOM 862 C CA . GLU A 1 113 ? -29.917 18.517 42.070 1.00 47.09 113 GLU A CA 1
ATOM 863 C C . GLU A 1 113 ? -30.619 19.863 41.788 1.00 47.09 113 GLU A C 1
ATOM 865 O O . GLU A 1 113 ? -30.085 20.923 42.136 1.00 47.09 113 GLU A O 1
ATOM 870 N N . PRO A 1 114 ? -31.864 19.842 41.272 1.00 46.25 114 PRO A N 1
ATOM 871 C CA . PRO A 1 114 ? -32.796 20.927 41.532 1.00 46.25 114 PRO A CA 1
ATOM 872 C C . PRO A 1 114 ? -33.060 20.965 43.042 1.00 46.25 114 PRO A C 1
ATOM 874 O O . PRO A 1 114 ? -33.318 19.942 43.664 1.00 46.25 114 PRO A O 1
ATOM 877 N N . SER A 1 115 ? -32.964 22.148 43.635 1.00 47.66 115 SER A N 1
ATOM 878 C CA . SER A 1 115 ? -33.107 22.417 45.067 1.00 47.66 115 SER A CA 1
ATOM 879 C C . SER A 1 115 ? -34.338 21.751 45.713 1.00 47.66 115 SER A C 1
ATOM 881 O O . SER A 1 115 ? -35.414 22.342 45.727 1.00 47.66 115 SER A O 1
ATOM 883 N N . SER A 1 116 ? -34.191 20.527 46.228 1.00 47.62 116 SER A N 1
ATOM 884 C CA . SER A 1 116 ? -34.871 19.915 47.387 1.00 47.62 116 SER A CA 1
ATOM 885 C C . SER A 1 116 ? -34.885 18.385 47.256 1.00 47.62 116 SER A C 1
ATOM 887 O O . SER A 1 116 ? -35.493 17.833 46.346 1.00 47.62 116 SER A O 1
ATOM 889 N N . GLY A 1 117 ? -34.271 17.698 48.223 1.00 43.16 117 GLY A N 1
ATOM 890 C CA . GLY A 1 117 ? -34.439 16.256 48.421 1.00 43.16 117 GLY A CA 1
ATOM 891 C C . GLY A 1 117 ? -33.186 15.431 48.149 1.00 43.16 117 GLY A C 1
ATOM 892 O O . GLY A 1 117 ? -33.055 14.846 47.086 1.00 43.16 117 GLY A O 1
ATOM 893 N N . SER A 1 118 ? -32.343 15.325 49.182 1.00 45.31 118 SER A N 1
ATOM 894 C CA . SER A 1 118 ? -31.200 14.412 49.317 1.00 45.31 118 SER A CA 1
ATOM 895 C C . SER A 1 118 ? -31.359 13.096 48.540 1.00 45.31 118 SER A C 1
ATOM 897 O O . SER A 1 118 ? -31.975 12.151 49.042 1.00 45.31 118 SER A O 1
ATOM 899 N N . LEU A 1 119 ? -30.726 12.992 47.370 1.00 48.88 119 LEU A N 1
ATOM 900 C CA . LEU A 1 119 ? -30.571 11.726 46.667 1.00 48.88 119 LEU A CA 1
ATOM 901 C C . LEU A 1 119 ? -29.677 10.791 47.492 1.00 48.88 119 LEU A C 1
ATOM 903 O O . LEU A 1 119 ? -28.542 11.122 47.866 1.00 48.88 119 LEU A O 1
ATOM 907 N N . ASP A 1 120 ? -30.234 9.620 47.784 1.00 47.75 120 ASP A N 1
ATOM 908 C CA . ASP A 1 120 ? -29.657 8.575 48.614 1.00 47.75 120 ASP A CA 1
ATOM 909 C C . ASP A 1 120 ? -28.218 8.224 48.180 1.00 47.75 120 ASP A C 1
ATOM 911 O O . ASP A 1 120 ? -27.876 8.131 46.996 1.00 47.75 120 ASP A O 1
ATOM 915 N N . SER A 1 121 ? -27.343 8.022 49.166 1.00 51.34 121 SER A N 1
ATOM 916 C CA . SER A 1 121 ? -25.926 7.653 49.004 1.00 51.34 121 SER A CA 1
ATOM 917 C C . SER A 1 121 ? -25.699 6.390 48.150 1.00 51.34 121 SER A C 1
ATOM 919 O O . SER A 1 121 ? -24.583 6.129 47.690 1.00 51.34 121 SER A O 1
ATOM 921 N N . THR A 1 122 ? -26.770 5.638 47.898 1.00 52.16 122 THR A N 1
ATOM 922 C CA . THR A 1 122 ? -26.877 4.463 47.031 1.00 52.16 122 THR A CA 1
ATOM 923 C C . THR A 1 122 ? -26.781 4.781 45.532 1.00 52.16 122 THR A C 1
ATOM 925 O O . THR A 1 122 ? -26.201 3.976 44.807 1.00 52.16 122 THR A O 1
ATOM 928 N N . VAL A 1 123 ? -27.224 5.954 45.052 1.00 52.84 123 VAL A N 1
ATOM 929 C CA . VAL A 1 123 ? -27.134 6.357 43.623 1.00 52.84 123 VAL A CA 1
ATOM 930 C C . VAL A 1 123 ? -25.762 6.949 43.269 1.00 52.84 123 VAL A C 1
ATOM 932 O O . VAL A 1 123 ? -25.308 6.888 42.126 1.00 52.84 123 VAL A O 1
ATOM 935 N N . ARG A 1 124 ? -25.025 7.446 44.270 1.00 51.69 124 ARG A N 1
ATOM 936 C CA . ARG A 1 124 ? -23.680 8.023 44.088 1.00 51.69 124 ARG A CA 1
ATOM 937 C C . ARG A 1 124 ? -22.598 6.953 43.837 1.00 51.69 124 ARG A C 1
ATOM 939 O O . ARG A 1 124 ? -21.593 7.238 43.189 1.00 51.69 124 ARG A O 1
ATOM 946 N N . LYS A 1 125 ? -22.814 5.709 44.292 1.00 53.72 125 LYS A N 1
ATOM 947 C CA . LYS A 1 125 ? -21.910 4.553 44.094 1.00 53.72 125 LYS A CA 1
ATOM 948 C C . LYS A 1 125 ? -21.915 3.918 42.681 1.00 53.72 125 LYS A C 1
ATOM 950 O O . LYS A 1 125 ? -20.832 3.538 42.240 1.00 53.72 125 LYS A O 1
ATOM 955 N N . PRO A 1 126 ? -23.027 3.816 41.921 1.00 66.12 126 PRO A N 1
ATOM 956 C CA . PRO A 1 126 ? -23.000 3.261 40.560 1.00 66.12 126 PRO A CA 1
ATOM 957 C C . PRO A 1 126 ? -22.395 4.187 39.493 1.00 66.12 126 PRO A C 1
ATOM 959 O O . PRO A 1 126 ? -21.940 3.684 38.463 1.00 66.12 126 PRO A O 1
ATOM 962 N N . LEU A 1 127 ? -22.338 5.508 39.707 1.00 74.19 127 LEU A N 1
ATOM 963 C CA . LEU A 1 127 ? -21.840 6.443 38.688 1.00 74.19 127 LEU A CA 1
ATOM 964 C C . LEU A 1 127 ? -20.320 6.364 38.501 1.00 74.19 127 LEU A C 1
ATOM 966 O O . LEU A 1 127 ? -19.860 6.257 37.369 1.00 74.19 127 LEU A O 1
ATOM 970 N N . ALA A 1 128 ? -19.542 6.362 39.588 1.00 77.81 128 ALA A N 1
ATOM 971 C CA . ALA A 1 128 ? -18.079 6.311 39.510 1.00 77.81 128 ALA A CA 1
ATOM 972 C C . ALA A 1 128 ? -17.583 5.019 38.836 1.00 77.81 128 ALA A C 1
ATOM 974 O O . ALA A 1 128 ? -16.751 5.068 37.932 1.00 77.81 128 ALA A O 1
ATOM 975 N N . GLY A 1 129 ? -18.156 3.868 39.212 1.00 83.31 129 GLY A N 1
ATOM 976 C CA . GLY A 1 129 ? -17.840 2.587 38.575 1.00 83.31 129 GLY A CA 1
ATOM 977 C C . GLY A 1 129 ? -18.277 2.524 37.107 1.00 83.31 129 GLY A C 1
ATOM 978 O O . GLY A 1 129 ? -17.580 1.936 36.283 1.00 83.31 129 GLY A O 1
ATOM 979 N N . SER A 1 130 ? -19.399 3.158 36.750 1.00 85.88 130 SER A N 1
ATOM 980 C CA . SER A 1 130 ? -19.850 3.227 35.353 1.00 85.88 130 SER A CA 1
ATOM 981 C C . SER A 1 130 ? -18.979 4.154 34.513 1.00 85.88 130 SER A C 1
ATOM 983 O O . SER A 1 130 ? -18.601 3.780 33.409 1.00 85.88 130 SER A O 1
ATOM 985 N N . ALA A 1 131 ? -18.574 5.306 35.053 1.00 87.69 131 ALA A N 1
ATOM 986 C CA . ALA A 1 131 ? -17.621 6.197 34.403 1.00 87.69 131 ALA A CA 1
ATOM 987 C C . ALA A 1 131 ? -16.283 5.485 34.154 1.00 87.69 131 ALA A C 1
ATOM 989 O O . ALA A 1 131 ? -15.768 5.525 33.041 1.00 87.69 131 ALA A O 1
ATOM 990 N N . GLN A 1 132 ? -15.758 4.765 35.152 1.00 89.19 132 GLN A N 1
ATOM 991 C CA . GLN A 1 132 ? -14.541 3.965 34.997 1.00 89.19 132 GLN A CA 1
ATOM 992 C C . GLN A 1 132 ? -14.677 2.920 33.878 1.00 89.19 132 GLN A C 1
ATOM 994 O O . GLN A 1 132 ? -13.776 2.809 33.049 1.00 89.19 132 GLN A O 1
ATOM 999 N N . ARG A 1 133 ? -15.806 2.200 33.808 1.00 91.38 133 ARG A N 1
ATOM 1000 C CA . ARG A 1 133 ? -16.087 1.245 32.721 1.00 91.38 133 ARG A CA 1
ATOM 1001 C C . ARG A 1 133 ? -16.163 1.922 31.347 1.00 91.38 133 ARG A C 1
ATOM 1003 O O . ARG A 1 133 ? -15.623 1.382 30.388 1.00 91.38 133 ARG A O 1
ATOM 1010 N N . CYS A 1 134 ? -16.751 3.115 31.241 1.00 92.88 134 CYS A N 1
ATOM 1011 C CA . CYS A 1 134 ? -16.756 3.883 29.990 1.00 92.88 134 CYS A CA 1
ATOM 1012 C C . CYS A 1 134 ? -15.337 4.259 29.534 1.00 92.88 134 CYS A C 1
ATOM 1014 O O . CYS A 1 134 ? -15.019 4.144 28.352 1.00 92.88 134 CYS A O 1
ATOM 1016 N N . TRP A 1 135 ? -14.460 4.663 30.458 1.00 94.38 135 TRP A N 1
ATOM 1017 C CA . TRP A 1 135 ? -13.061 4.961 30.133 1.00 94.38 135 TRP A CA 1
ATOM 1018 C C . TRP A 1 135 ? -12.268 3.707 29.746 1.00 94.38 135 TRP A C 1
ATOM 1020 O O . TRP A 1 135 ? -11.498 3.750 28.790 1.00 94.38 135 TRP A O 1
ATOM 1030 N N . GLN A 1 136 ? -12.498 2.578 30.424 1.00 95.19 136 GLN A N 1
ATOM 1031 C CA . GLN A 1 136 ? -11.934 1.278 30.032 1.00 95.19 136 GLN A CA 1
ATOM 1032 C C . GLN A 1 136 ? -12.405 0.853 28.637 1.00 95.19 136 GLN A C 1
ATOM 1034 O O . GLN A 1 136 ? -11.625 0.315 27.856 1.00 95.19 136 GLN A O 1
ATOM 1039 N N . TRP A 1 137 ? -13.662 1.136 28.288 1.00 95.56 137 TRP A N 1
ATOM 1040 C CA . TRP A 1 137 ? -14.166 0.890 26.943 1.00 95.56 137 TRP A CA 1
ATOM 1041 C C . TRP A 1 137 ? -13.441 1.738 25.890 1.00 95.56 137 TRP A C 1
ATOM 1043 O O . TRP A 1 137 ? -13.054 1.212 24.850 1.00 95.56 137 TRP A O 1
ATOM 1053 N N . LEU A 1 138 ? -13.180 3.023 26.158 1.00 95.81 138 LEU A N 1
ATOM 1054 C CA . LEU A 1 138 ? -12.389 3.868 25.252 1.00 95.81 138 LEU A CA 1
ATOM 1055 C C . LEU A 1 138 ? -10.949 3.360 25.076 1.00 95.81 138 LEU A C 1
ATOM 1057 O O . LEU A 1 138 ? -10.432 3.375 23.957 1.00 95.81 138 LEU A O 1
ATOM 1061 N N . ASP A 1 139 ? -10.322 2.860 26.142 1.00 95.56 139 ASP A N 1
ATOM 1062 C CA . ASP A 1 139 ? -9.015 2.197 26.054 1.00 95.56 139 ASP A CA 1
ATOM 1063 C C . ASP A 1 139 ? -9.080 0.952 25.152 1.00 95.56 139 ASP A C 1
ATOM 1065 O O . ASP A 1 139 ? -8.282 0.811 24.220 1.00 95.56 139 ASP A O 1
ATOM 1069 N N . GLN A 1 140 ? -10.108 0.114 25.318 1.00 96.69 140 GLN A N 1
ATOM 1070 C CA . GLN A 1 140 ? -10.345 -1.046 24.456 1.00 96.69 140 GLN A CA 1
ATOM 1071 C C . GLN A 1 140 ? -10.542 -0.650 22.980 1.00 96.69 140 GLN A C 1
ATOM 1073 O O . GLN A 1 140 ? -10.004 -1.313 22.087 1.00 96.69 140 GLN A O 1
ATOM 1078 N N . LEU A 1 141 ? -11.255 0.447 22.695 1.00 96.19 141 LEU A N 1
ATOM 1079 C CA . LEU A 1 141 ? -11.394 0.970 21.331 1.00 96.19 141 LEU A CA 1
ATOM 1080 C C . LEU A 1 141 ? -10.041 1.375 20.726 1.00 96.19 141 LEU A C 1
ATOM 1082 O O . LEU A 1 141 ? -9.829 1.168 19.531 1.00 96.19 141 LEU A O 1
ATOM 1086 N N . SER A 1 142 ? -9.103 1.891 21.527 1.00 95.94 142 SER A N 1
ATOM 1087 C CA . SER A 1 142 ? -7.752 2.229 21.057 1.00 95.94 142 SER A CA 1
ATOM 1088 C C . SER A 1 142 ? -6.949 0.984 20.644 1.00 95.94 142 SER A C 1
ATOM 1090 O O . SER A 1 142 ? -6.258 0.986 19.618 1.00 95.94 142 SER A O 1
ATOM 1092 N N . VAL A 1 143 ? -7.105 -0.125 21.378 1.00 96.94 143 VAL A N 1
ATOM 1093 C CA . VAL A 1 143 ? -6.491 -1.420 21.048 1.00 96.94 143 VAL A CA 1
ATOM 1094 C C . VAL A 1 143 ? -7.047 -1.961 19.731 1.00 96.94 143 VAL A C 1
ATOM 1096 O O . VAL A 1 143 ? -6.281 -2.424 18.880 1.00 96.94 143 VAL A O 1
ATOM 1099 N N . LEU A 1 144 ? -8.365 -1.867 19.535 1.00 97.00 144 LEU A N 1
ATOM 1100 C CA . LEU A 1 144 ? -9.021 -2.260 18.287 1.00 97.00 144 LEU A CA 1
ATOM 1101 C C . LEU A 1 144 ? -8.607 -1.366 17.116 1.00 97.00 144 LEU A C 1
ATOM 1103 O O . LEU A 1 144 ? -8.357 -1.865 16.019 1.00 97.00 144 LEU A O 1
ATOM 1107 N N . LEU A 1 145 ? -8.478 -0.056 17.338 1.00 96.19 145 LEU A N 1
ATOM 1108 C CA . LEU A 1 145 ? -7.988 0.868 16.320 1.00 96.19 145 LEU A CA 1
ATOM 1109 C C . LEU A 1 145 ? -6.584 0.468 15.859 1.00 96.19 145 LEU A C 1
ATOM 1111 O O . LEU A 1 145 ? -6.351 0.365 14.659 1.00 96.19 145 LEU A O 1
ATOM 1115 N N . ARG A 1 146 ? -5.682 0.131 16.789 1.00 96.25 146 ARG A N 1
ATOM 1116 C CA . ARG A 1 146 ? -4.337 -0.370 16.464 1.00 96.25 146 ARG A CA 1
ATOM 1117 C C . ARG A 1 146 ? -4.372 -1.653 15.626 1.00 96.25 146 ARG A C 1
ATOM 1119 O O . ARG A 1 146 ? -3.586 -1.774 14.686 1.00 96.25 146 ARG A O 1
ATOM 1126 N N . LEU A 1 147 ? -5.271 -2.592 15.935 1.00 96.06 147 LEU A N 1
ATOM 1127 C CA . LEU A 1 147 ? -5.482 -3.800 15.125 1.00 96.06 147 LEU A CA 1
ATOM 1128 C C . LEU A 1 147 ? -5.878 -3.438 13.684 1.00 96.06 147 LEU A C 1
ATOM 1130 O O . LEU A 1 147 ? -5.261 -3.921 12.735 1.00 96.06 147 LEU A O 1
ATOM 1134 N N . HIS A 1 148 ? -6.875 -2.567 13.510 1.00 95.56 148 HIS A N 1
ATOM 1135 C CA . HIS A 1 148 ? -7.338 -2.152 12.180 1.00 95.56 148 HIS A CA 1
ATOM 1136 C C . HIS A 1 148 ? -6.282 -1.347 11.419 1.00 95.56 148 HIS A C 1
ATOM 1138 O O . HIS A 1 148 ? -6.114 -1.559 10.220 1.00 95.56 148 HIS A O 1
ATOM 1144 N N . SER A 1 149 ? -5.523 -0.485 12.100 1.00 95.50 149 SER A N 1
ATOM 1145 C CA . SER A 1 149 ? -4.398 0.247 11.510 1.00 95.50 149 SER A CA 1
ATOM 1146 C C . SER A 1 149 ? -3.304 -0.694 11.008 1.00 95.50 149 SER A C 1
ATOM 1148 O O . SER A 1 149 ? -2.794 -0.488 9.910 1.00 95.50 149 SER A O 1
ATOM 1150 N N . ARG A 1 150 ? -2.979 -1.755 11.759 1.00 96.19 150 ARG A N 1
ATOM 1151 C CA . ARG A 1 150 ? -2.023 -2.779 11.314 1.00 96.19 150 ARG A CA 1
ATOM 1152 C C . ARG A 1 150 ? -2.527 -3.517 10.075 1.00 96.19 150 ARG A C 1
ATOM 1154 O O . ARG A 1 150 ? -1.807 -3.589 9.089 1.00 96.19 150 ARG A O 1
ATOM 1161 N N . ASN A 1 151 ? -3.781 -3.973 10.087 1.00 95.94 151 ASN A N 1
ATOM 1162 C CA . ASN A 1 151 ? -4.375 -4.646 8.927 1.00 95.94 151 ASN A CA 1
ATOM 1163 C C . ASN A 1 151 ? -4.386 -3.739 7.681 1.00 95.94 151 ASN A C 1
ATOM 1165 O O . ASN A 1 151 ? -4.132 -4.205 6.573 1.00 95.94 151 ASN A O 1
ATOM 1169 N N . ALA A 1 152 ? -4.662 -2.442 7.853 1.00 95.50 152 ALA A N 1
ATOM 1170 C CA . ALA A 1 152 ? -4.625 -1.465 6.768 1.00 95.50 152 ALA A CA 1
ATOM 1171 C C . ALA A 1 152 ? -3.200 -1.229 6.237 1.00 95.50 152 ALA A C 1
ATOM 1173 O O . ALA A 1 152 ? -3.018 -1.098 5.026 1.00 95.50 152 ALA A O 1
ATOM 1174 N N . ALA A 1 153 ? -2.197 -1.202 7.120 1.00 95.81 153 ALA A N 1
ATOM 1175 C CA . ALA A 1 153 ? -0.792 -1.088 6.738 1.00 95.81 153 ALA A CA 1
ATOM 1176 C C . ALA A 1 153 ? -0.321 -2.319 5.949 1.00 95.81 153 ALA A C 1
ATOM 1178 O O . ALA A 1 153 ? 0.242 -2.155 4.867 1.00 95.81 153 ALA A O 1
ATOM 1179 N N . A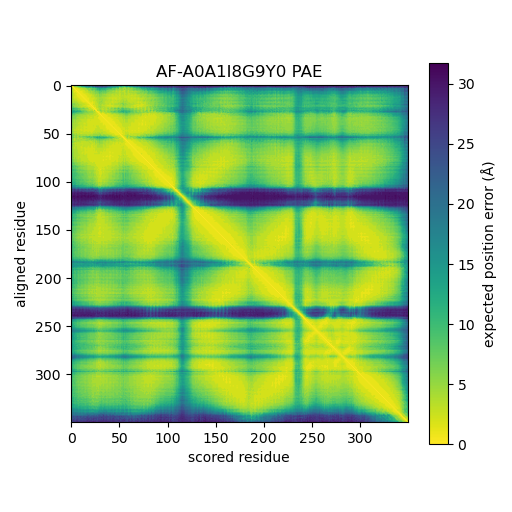SP A 1 154 ? -0.623 -3.527 6.436 1.00 96.38 154 ASP A N 1
ATOM 1180 C CA . ASP A 1 154 ? -0.284 -4.791 5.771 1.00 96.38 154 ASP A CA 1
ATOM 1181 C C . ASP A 1 154 ? -0.943 -4.871 4.381 1.00 96.38 154 ASP A C 1
ATOM 1183 O O . ASP A 1 154 ? -0.277 -5.163 3.385 1.00 96.38 154 ASP A O 1
ATOM 1187 N N . TYR A 1 155 ? -2.231 -4.512 4.286 1.00 96.25 155 TYR A N 1
ATOM 1188 C CA . TYR A 1 155 ? -2.961 -4.423 3.018 1.00 96.25 155 TYR A CA 1
ATOM 1189 C C . TYR A 1 155 ? -2.305 -3.426 2.050 1.00 96.25 155 TYR A C 1
ATOM 1191 O O . TYR A 1 155 ? -1.991 -3.773 0.910 1.00 96.25 155 TYR A O 1
ATOM 1199 N N . ASN A 1 156 ? -2.062 -2.184 2.483 1.00 95.69 156 ASN A N 1
ATOM 1200 C CA . ASN A 1 156 ? -1.463 -1.163 1.622 1.00 95.69 156 ASN A CA 1
ATOM 1201 C C . ASN A 1 156 ? -0.055 -1.564 1.154 1.00 95.69 156 ASN A C 1
ATOM 1203 O O . ASN A 1 156 ? 0.243 -1.453 -0.034 1.00 95.69 156 ASN A O 1
ATOM 1207 N N . SER A 1 157 ? 0.781 -2.070 2.065 1.00 95.75 157 SER A N 1
ATOM 1208 C CA . SER A 1 157 ? 2.144 -2.525 1.768 1.00 95.75 157 SER A CA 1
ATOM 1209 C C . SER A 1 157 ? 2.147 -3.615 0.697 1.00 95.75 157 SER A C 1
ATOM 1211 O O . SER A 1 157 ? 2.835 -3.487 -0.314 1.00 95.75 157 SER A O 1
ATOM 1213 N N . PHE A 1 158 ? 1.297 -4.633 0.855 1.00 97.56 158 PHE A N 1
ATOM 1214 C CA . PHE A 1 158 ? 1.140 -5.704 -0.128 1.00 97.56 158 PHE A CA 1
ATOM 1215 C C . PHE A 1 158 ? 0.747 -5.178 -1.518 1.00 97.56 158 PHE A C 1
ATOM 1217 O O . PHE A 1 158 ? 1.301 -5.595 -2.539 1.00 97.56 158 PHE A O 1
ATOM 1224 N N . HIS A 1 159 ? -0.210 -4.247 -1.583 1.00 96.06 159 HIS A N 1
ATOM 1225 C CA . HIS A 1 159 ? -0.678 -3.701 -2.856 1.00 96.06 159 HIS A CA 1
ATOM 1226 C C . HIS A 1 159 ? 0.369 -2.812 -3.544 1.00 96.06 159 HIS A C 1
ATOM 1228 O O . HIS A 1 159 ? 0.487 -2.868 -4.774 1.00 96.06 159 HIS A O 1
ATOM 1234 N N . VAL A 1 160 ? 1.147 -2.042 -2.776 1.00 95.94 160 VAL A N 1
ATOM 1235 C CA . VAL A 1 160 ? 2.301 -1.284 -3.286 1.00 95.94 160 VAL A CA 1
ATOM 1236 C C . VAL A 1 160 ? 3.366 -2.239 -3.824 1.00 95.94 160 VAL A C 1
ATOM 1238 O O . VAL A 1 160 ? 3.806 -2.084 -4.961 1.00 95.94 160 VAL A O 1
ATOM 1241 N N . GLU A 1 161 ? 3.708 -3.291 -3.081 1.00 96.75 161 GLU A N 1
ATOM 1242 C CA . GLU A 1 161 ? 4.709 -4.267 -3.516 1.00 96.75 161 GLU A CA 1
ATOM 1243 C C . GLU A 1 161 ? 4.278 -5.019 -4.785 1.00 96.75 161 GLU A C 1
ATOM 1245 O O . GLU A 1 161 ? 5.076 -5.188 -5.709 1.00 96.75 161 GLU A O 1
ATOM 1250 N N . CYS A 1 162 ? 2.997 -5.392 -4.895 1.00 97.38 162 CYS A N 1
ATOM 1251 C CA . CYS A 1 162 ? 2.431 -5.956 -6.122 1.00 97.38 162 CYS A CA 1
ATOM 1252 C C . CYS A 1 162 ? 2.528 -4.988 -7.308 1.00 97.38 162 CYS A C 1
ATOM 1254 O O . CYS A 1 162 ? 2.789 -5.403 -8.438 1.00 97.38 162 CYS A O 1
ATOM 1256 N N . HIS A 1 163 ? 2.263 -3.700 -7.095 1.00 95.81 163 HIS A N 1
ATOM 1257 C CA . HIS A 1 163 ? 2.394 -2.699 -8.149 1.00 95.81 163 HIS A CA 1
ATOM 1258 C C . HIS A 1 163 ? 3.853 -2.579 -8.613 1.00 95.81 163 HIS A C 1
ATOM 1260 O O . HIS A 1 163 ? 4.137 -2.645 -9.813 1.00 95.81 163 HIS A O 1
ATOM 1266 N N . ASP A 1 164 ? 4.780 -2.497 -7.665 1.00 94.88 164 ASP A N 1
ATOM 1267 C CA . ASP A 1 164 ? 6.202 -2.342 -7.944 1.00 94.88 164 ASP A CA 1
ATOM 1268 C C . ASP A 1 164 ? 6.804 -3.580 -8.604 1.00 94.88 164 ASP A C 1
ATOM 1270 O O . ASP A 1 164 ? 7.580 -3.445 -9.553 1.00 94.88 164 ASP A O 1
ATOM 1274 N N . ALA A 1 165 ? 6.419 -4.781 -8.165 1.00 95.88 165 ALA A N 1
ATOM 1275 C CA . ALA A 1 165 ? 6.808 -6.038 -8.796 1.00 95.88 165 ALA A CA 1
ATOM 1276 C C . ALA A 1 165 ? 6.364 -6.080 -10.263 1.00 95.88 165 ALA A C 1
ATOM 1278 O O . ALA A 1 165 ? 7.194 -6.307 -11.143 1.00 95.88 165 ALA A O 1
ATOM 1279 N N . GLY A 1 166 ? 5.099 -5.748 -10.546 1.00 96.12 166 GLY A N 1
ATOM 1280 C CA . GLY A 1 166 ? 4.592 -5.682 -11.919 1.00 96.12 166 GLY A CA 1
ATOM 1281 C C . GLY A 1 166 ? 5.354 -4.670 -12.784 1.00 96.12 166 GLY A C 1
ATOM 1282 O O . GLY A 1 166 ? 5.683 -4.953 -13.938 1.00 96.12 166 GLY A O 1
ATOM 1283 N N . GLY A 1 167 ? 5.703 -3.511 -12.217 1.00 94.94 167 GLY A N 1
ATOM 1284 C CA . GLY A 1 167 ? 6.531 -2.509 -12.887 1.00 94.94 167 GLY A CA 1
ATOM 1285 C C . GLY A 1 167 ? 7.963 -2.985 -13.158 1.00 94.94 167 GLY A C 1
ATOM 1286 O O . GLY A 1 167 ? 8.484 -2.761 -14.253 1.00 94.94 167 GLY A O 1
ATOM 1287 N N . ARG A 1 168 ? 8.607 -3.654 -12.189 1.00 93.69 168 ARG A N 1
ATOM 1288 C CA . ARG A 1 168 ? 9.955 -4.232 -12.344 1.00 93.69 168 ARG A CA 1
ATOM 1289 C C . ARG A 1 168 ? 9.979 -5.287 -13.448 1.00 93.69 168 ARG A C 1
ATOM 1291 O O . ARG A 1 168 ? 10.778 -5.140 -14.370 1.00 93.69 168 ARG A O 1
ATOM 1298 N N . MET A 1 169 ? 9.042 -6.233 -13.414 1.00 94.62 169 MET A N 1
ATOM 1299 C CA . MET A 1 169 ? 8.889 -7.286 -14.424 1.00 94.62 169 MET A CA 1
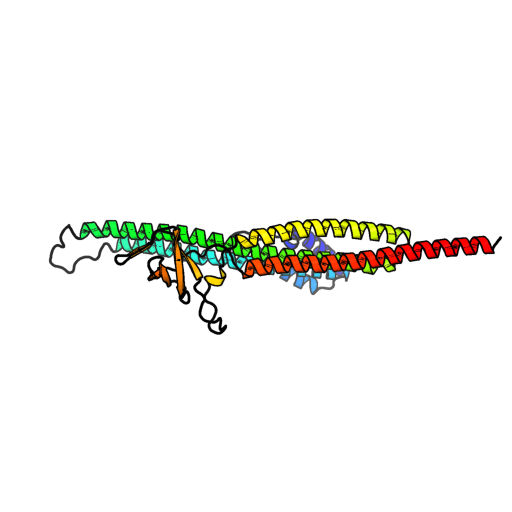ATOM 1300 C C . MET A 1 169 ? 8.686 -6.707 -15.826 1.00 94.62 169 MET A C 1
ATOM 1302 O O . MET A 1 169 ? 9.384 -7.069 -16.770 1.00 94.62 169 MET A O 1
ATOM 1306 N N . GLY A 1 170 ? 7.785 -5.727 -15.967 1.00 94.50 170 GLY A N 1
ATOM 1307 C CA . GLY A 1 170 ? 7.554 -5.053 -17.247 1.00 94.50 170 GLY A CA 1
ATOM 1308 C C . GLY A 1 170 ? 8.809 -4.372 -17.805 1.00 94.50 170 GLY A C 1
ATOM 1309 O O . GLY A 1 170 ? 9.097 -4.482 -19.002 1.00 94.50 170 GLY A O 1
ATOM 1310 N N . ARG A 1 171 ? 9.593 -3.703 -16.948 1.00 94.12 171 ARG A N 1
ATOM 1311 C CA . ARG A 1 171 ? 10.868 -3.079 -17.341 1.00 94.12 171 ARG A CA 1
ATOM 1312 C C . ARG A 1 171 ? 11.929 -4.117 -17.705 1.00 94.12 171 ARG A C 1
ATOM 1314 O O . ARG A 1 171 ? 12.579 -3.952 -18.734 1.00 94.12 171 ARG A O 1
ATOM 1321 N N . SER A 1 172 ? 12.075 -5.171 -16.904 1.00 92.56 172 SER A N 1
ATOM 1322 C CA . SER A 1 172 ? 13.000 -6.289 -17.135 1.00 92.56 172 SER A CA 1
ATOM 1323 C C . SER A 1 172 ? 12.725 -6.961 -18.483 1.00 92.56 172 SER A C 1
ATOM 1325 O O . SER A 1 172 ? 13.606 -7.031 -19.343 1.00 92.56 172 SER A O 1
ATOM 1327 N N . PHE A 1 173 ? 11.461 -7.317 -18.735 1.00 94.00 173 PHE A N 1
ATOM 1328 C CA . PHE A 1 173 ? 11.011 -7.904 -19.995 1.00 94.00 173 PHE A CA 1
ATOM 1329 C C . PHE A 1 173 ? 11.284 -7.000 -21.203 1.00 94.00 173 PHE A C 1
ATOM 1331 O O . PHE A 1 173 ? 11.815 -7.455 -22.220 1.00 94.00 173 PHE A O 1
ATOM 1338 N N . SER A 1 174 ? 10.950 -5.711 -21.096 1.00 94.56 174 SER A N 1
ATOM 1339 C CA . SER A 1 174 ? 11.163 -4.740 -22.178 1.00 94.56 174 SER A CA 1
ATOM 1340 C C . SER A 1 174 ? 12.651 -4.541 -22.468 1.00 94.56 174 SER A C 1
ATOM 1342 O O . SER A 1 174 ? 13.063 -4.477 -23.627 1.00 94.56 174 SER A O 1
ATOM 1344 N N . HIS A 1 175 ? 13.474 -4.483 -21.420 1.00 92.88 175 HIS A N 1
ATOM 1345 C CA . HIS A 1 175 ? 14.920 -4.355 -21.538 1.00 92.88 175 HIS A CA 1
ATOM 1346 C C . HIS A 1 175 ? 15.541 -5.575 -22.229 1.00 92.88 175 HIS A C 1
ATOM 1348 O O . HIS A 1 175 ? 16.252 -5.407 -23.221 1.00 92.88 175 HIS A O 1
ATOM 1354 N N . ALA A 1 176 ? 15.226 -6.789 -21.765 1.00 91.62 176 ALA A N 1
ATOM 1355 C CA . ALA A 1 176 ? 15.702 -8.033 -22.369 1.00 91.62 176 ALA A CA 1
ATOM 1356 C C . ALA A 1 176 ? 15.242 -8.168 -23.830 1.00 91.62 176 ALA A C 1
ATOM 1358 O O . ALA A 1 176 ? 16.039 -8.475 -24.717 1.00 91.62 176 ALA A O 1
ATOM 1359 N N . SER A 1 177 ? 13.975 -7.849 -24.110 1.00 92.38 177 SER A N 1
ATOM 1360 C CA . SER A 1 177 ? 13.428 -7.871 -25.470 1.00 92.38 177 SER A CA 1
ATOM 1361 C C . SER A 1 177 ? 14.183 -6.930 -26.407 1.00 92.38 177 SER A C 1
ATOM 1363 O O . SER A 1 177 ? 14.555 -7.348 -27.505 1.00 92.38 177 SER A O 1
ATOM 1365 N N . ARG A 1 178 ? 14.460 -5.696 -25.972 1.00 92.50 178 ARG A N 1
ATOM 1366 C CA . ARG A 1 178 ? 15.213 -4.721 -26.769 1.00 92.50 178 ARG A CA 1
ATOM 1367 C C . ARG A 1 178 ? 16.661 -5.154 -26.987 1.00 92.50 178 ARG A C 1
ATOM 1369 O O . ARG A 1 178 ? 17.183 -4.995 -28.085 1.00 92.50 178 ARG A O 1
ATOM 1376 N N . GLN A 1 179 ? 17.307 -5.727 -25.969 1.00 90.88 179 GLN A N 1
ATOM 1377 C CA . GLN A 1 179 ? 18.659 -6.266 -26.125 1.00 90.88 179 GLN A CA 1
ATOM 1378 C C . GLN A 1 179 ? 18.714 -7.333 -27.218 1.00 90.88 179 GLN A C 1
ATOM 1380 O O . GLN A 1 179 ? 19.619 -7.277 -28.046 1.00 90.88 179 GLN A O 1
ATOM 1385 N N . LEU A 1 180 ? 17.732 -8.242 -27.253 1.00 88.81 180 LEU A N 1
ATOM 1386 C CA . LEU A 1 180 ? 17.641 -9.286 -28.274 1.00 88.81 180 LEU A CA 1
ATOM 1387 C C . LEU A 1 180 ? 17.414 -8.713 -29.685 1.00 88.81 180 LEU A C 1
ATOM 1389 O O . LEU A 1 180 ? 18.066 -9.140 -30.633 1.00 88.81 180 LEU A O 1
ATOM 1393 N N . GLU A 1 181 ? 16.561 -7.695 -29.829 1.00 88.06 181 GLU A N 1
ATOM 1394 C CA . GLU A 1 181 ? 16.343 -6.997 -31.110 1.00 88.06 181 GLU A CA 1
ATOM 1395 C C . GLU A 1 181 ? 17.615 -6.354 -31.670 1.00 88.06 181 GLU A C 1
ATOM 1397 O O . GLU A 1 181 ? 17.875 -6.429 -32.869 1.00 88.06 181 GLU A O 1
ATOM 1402 N N . CYS A 1 182 ? 18.443 -5.753 -30.817 1.00 87.31 182 CYS A N 1
ATOM 1403 C CA . CYS A 1 182 ? 19.660 -5.080 -31.267 1.00 87.31 182 CYS A CA 1
ATOM 1404 C C . CYS A 1 182 ? 20.772 -6.045 -31.719 1.00 87.31 182 CYS A C 1
ATOM 1406 O O . CYS A 1 182 ? 21.765 -5.596 -32.294 1.00 87.31 182 CYS A O 1
ATOM 1408 N N . LEU A 1 183 ? 20.640 -7.356 -31.482 1.00 84.44 183 LEU A N 1
ATOM 1409 C CA . LEU A 1 183 ? 21.685 -8.336 -31.795 1.00 84.44 183 LEU A CA 1
ATOM 1410 C C . LEU A 1 183 ? 21.959 -8.485 -33.292 1.00 84.44 183 LEU A C 1
ATOM 1412 O O . LEU A 1 183 ? 23.085 -8.809 -33.663 1.00 84.44 183 LEU A O 1
ATOM 1416 N N . PHE A 1 184 ? 20.960 -8.261 -34.151 1.00 74.44 184 PHE A N 1
ATOM 1417 C CA . PHE A 1 184 ? 21.092 -8.454 -35.600 1.00 74.44 184 PHE A CA 1
ATOM 1418 C C . PHE A 1 184 ? 22.110 -7.509 -36.254 1.00 74.44 184 PHE A C 1
ATOM 1420 O O . PHE A 1 184 ? 22.619 -7.821 -37.325 1.00 74.44 184 PHE A O 1
ATOM 1427 N N . HIS A 1 185 ? 22.444 -6.389 -35.608 1.00 77.25 185 HIS A N 1
ATOM 1428 C CA . HIS A 1 185 ? 23.412 -5.414 -36.118 1.00 77.25 185 HIS A CA 1
ATOM 1429 C C . HIS A 1 185 ? 24.871 -5.745 -35.768 1.00 77.25 185 HIS A C 1
ATOM 1431 O O . HIS A 1 185 ? 25.774 -5.018 -36.172 1.00 77.25 185 HIS A O 1
ATOM 1437 N N . LEU A 1 186 ? 25.116 -6.808 -34.996 1.00 82.25 186 LEU A N 1
ATOM 1438 C CA . LEU A 1 186 ? 26.440 -7.123 -34.465 1.00 82.25 186 LEU A CA 1
ATOM 1439 C C . LEU A 1 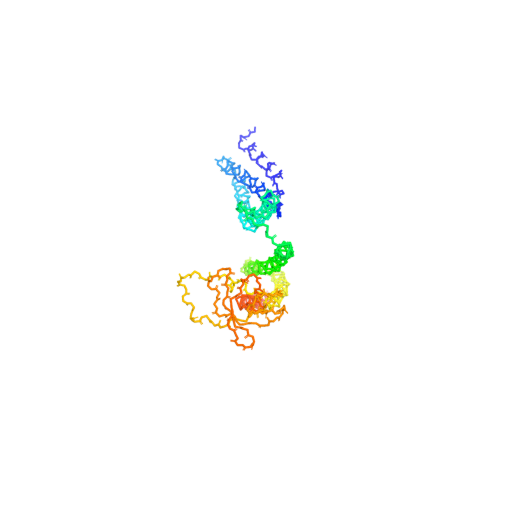186 ? 27.162 -8.179 -35.299 1.00 82.25 186 LEU A C 1
ATOM 1441 O O . LEU A 1 186 ? 26.565 -9.155 -35.759 1.00 82.25 186 LEU A O 1
ATOM 1445 N N . HIS A 1 187 ? 28.484 -8.036 -35.403 1.00 82.69 187 HIS A N 1
ATOM 1446 C CA . HIS A 1 187 ? 29.336 -9.070 -35.980 1.00 82.69 187 HIS A CA 1
ATOM 1447 C C . HIS A 1 187 ? 29.332 -10.341 -35.126 1.00 82.69 187 HIS A C 1
ATOM 1449 O O . HIS A 1 187 ? 29.200 -10.305 -33.903 1.00 82.69 187 HIS A O 1
ATOM 1455 N N . HIS A 1 188 ? 29.544 -11.475 -35.789 1.00 81.56 188 HIS A N 1
ATOM 1456 C CA . HIS A 1 188 ? 29.431 -12.813 -35.221 1.00 81.56 188 HIS A CA 1
ATOM 1457 C C . HIS A 1 188 ? 30.018 -13.031 -33.807 1.00 81.56 188 HIS A C 1
ATOM 1459 O O . HIS A 1 188 ? 29.267 -13.498 -32.948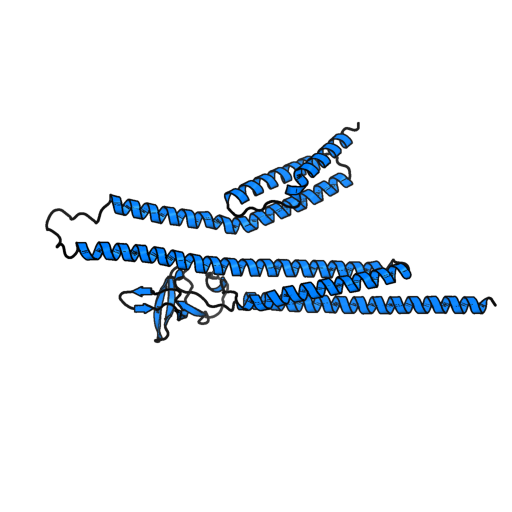 1.00 81.56 188 HIS A O 1
ATOM 1465 N N . PRO A 1 189 ? 31.293 -12.698 -33.509 1.00 83.00 189 PRO A N 1
ATOM 1466 C CA . PRO A 1 189 ? 31.864 -12.936 -32.180 1.00 83.00 189 PRO A CA 1
ATOM 1467 C C . PRO A 1 189 ? 31.230 -12.054 -31.095 1.00 83.00 189 PRO A C 1
ATOM 1469 O O . PRO A 1 189 ? 30.954 -12.526 -29.990 1.00 83.00 189 PRO A O 1
ATOM 1472 N N . GLU A 1 190 ? 30.940 -10.790 -31.413 1.00 86.94 190 GLU A N 1
ATOM 1473 C CA . GLU A 1 190 ? 30.274 -9.875 -30.485 1.00 86.94 190 GLU A CA 1
ATOM 1474 C C . GLU A 1 190 ? 28.825 -10.307 -30.238 1.00 86.94 190 GLU A C 1
ATOM 1476 O O . GLU A 1 190 ? 28.376 -10.347 -29.091 1.00 86.94 190 GLU A O 1
ATOM 1481 N N . ARG A 1 191 ? 28.116 -10.718 -31.294 1.00 87.94 191 ARG A N 1
ATOM 1482 C CA . ARG A 1 191 ? 26.745 -11.227 -31.215 1.00 87.94 191 ARG A CA 1
ATOM 1483 C C . ARG A 1 191 ? 26.644 -12.468 -30.331 1.00 87.94 191 ARG A C 1
ATOM 1485 O O . ARG A 1 191 ? 25.746 -12.524 -29.496 1.00 87.94 191 ARG A O 1
ATOM 1492 N N . THR A 1 192 ? 27.580 -13.418 -30.443 1.00 89.06 192 THR A N 1
ATOM 1493 C CA . THR A 1 192 ? 27.639 -14.597 -29.556 1.00 89.06 192 THR A CA 1
ATOM 1494 C C . THR A 1 192 ? 27.792 -14.185 -28.094 1.00 89.06 192 THR A C 1
ATOM 1496 O O . THR A 1 192 ? 27.038 -14.651 -27.240 1.00 89.06 192 THR A O 1
ATOM 1499 N N . LYS A 1 193 ? 28.740 -13.283 -27.800 1.00 90.62 193 LYS A N 1
ATOM 1500 C CA . LYS A 1 193 ? 28.969 -12.801 -26.433 1.00 90.62 193 LYS A CA 1
ATOM 1501 C C . LYS A 1 193 ? 27.720 -12.120 -25.874 1.00 90.62 193 LYS A C 1
ATOM 1503 O O . LYS A 1 193 ? 27.323 -12.430 -24.755 1.00 90.62 193 LYS A O 1
ATOM 1508 N N . ARG A 1 194 ? 27.079 -11.243 -26.656 1.00 90.38 194 ARG A N 1
ATOM 1509 C CA . ARG A 1 194 ? 25.869 -10.528 -26.226 1.00 90.38 194 ARG A CA 1
ATOM 1510 C C . ARG A 1 194 ? 24.667 -11.449 -26.023 1.00 90.38 194 ARG A C 1
ATOM 1512 O O . ARG A 1 194 ? 23.953 -11.282 -25.041 1.00 90.38 194 ARG A O 1
ATOM 1519 N N . LEU A 1 195 ? 24.467 -12.439 -26.896 1.00 90.38 195 LEU A N 1
ATOM 1520 C CA . LEU A 1 195 ? 23.438 -13.470 -26.717 1.00 90.38 195 LEU A CA 1
ATOM 1521 C C . LEU A 1 195 ? 23.609 -14.196 -25.381 1.00 90.38 195 LEU A C 1
ATOM 1523 O O . LEU A 1 195 ? 22.653 -14.305 -24.615 1.00 90.38 195 LEU A O 1
ATOM 1527 N N . LEU A 1 196 ? 24.832 -14.642 -25.080 1.00 91.25 196 LEU A N 1
ATOM 1528 C CA . LEU A 1 196 ? 25.131 -15.350 -23.839 1.00 91.25 196 LEU A CA 1
ATOM 1529 C C . LEU A 1 196 ? 24.906 -14.468 -22.604 1.00 91.25 196 LEU A C 1
ATOM 1531 O O . LEU A 1 196 ? 24.302 -14.927 -21.632 1.00 91.25 196 LEU A O 1
ATOM 1535 N N . THR A 1 197 ? 25.355 -13.209 -22.635 1.00 92.38 197 THR A N 1
ATOM 1536 C CA . THR A 1 197 ? 25.147 -12.279 -21.514 1.00 92.38 197 THR A CA 1
ATOM 1537 C C . THR A 1 197 ? 23.667 -11.988 -21.310 1.00 92.38 197 THR A C 1
ATOM 1539 O O . THR A 1 197 ? 23.169 -12.154 -20.203 1.00 92.38 197 THR A O 1
ATOM 1542 N N . THR A 1 198 ? 22.928 -11.661 -22.377 1.00 91.50 198 THR A N 1
ATOM 1543 C CA . THR A 1 198 ? 21.490 -11.379 -22.285 1.00 91.50 198 THR A CA 1
ATOM 1544 C C . THR A 1 198 ? 20.714 -12.598 -21.792 1.00 91.50 198 THR A C 1
ATOM 1546 O O . THR A 1 198 ? 19.842 -12.443 -20.943 1.00 91.50 198 THR A O 1
ATOM 1549 N N . ALA A 1 199 ? 21.046 -13.811 -22.246 1.00 91.06 199 ALA A N 1
ATOM 1550 C CA . ALA A 1 199 ? 20.435 -15.045 -21.749 1.00 91.06 199 ALA A CA 1
ATOM 1551 C C . ALA A 1 199 ? 20.691 -15.255 -20.249 1.00 91.06 199 ALA A C 1
ATOM 1553 O O . ALA A 1 199 ? 19.760 -15.514 -19.486 1.00 91.06 199 ALA A O 1
ATOM 1554 N N . THR A 1 200 ? 21.950 -15.115 -19.830 1.00 93.81 200 THR A N 1
ATOM 1555 C CA . THR A 1 200 ? 22.370 -15.333 -18.441 1.00 93.81 200 THR A CA 1
ATOM 1556 C C . THR A 1 200 ? 21.730 -14.314 -17.500 1.00 93.81 200 THR A C 1
ATOM 1558 O O . THR A 1 200 ? 21.200 -14.688 -16.454 1.00 93.81 200 THR A O 1
ATOM 1561 N N . ASP A 1 201 ? 21.743 -13.036 -17.875 1.00 93.00 201 ASP A N 1
ATOM 1562 C CA . ASP A 1 201 ? 21.179 -11.959 -17.062 1.00 93.00 201 ASP A CA 1
ATOM 1563 C C . ASP A 1 201 ? 19.652 -12.057 -16.999 1.00 93.00 201 ASP A C 1
ATOM 1565 O O . ASP A 1 201 ? 19.076 -11.958 -15.916 1.00 93.00 201 ASP A O 1
ATOM 1569 N N . SER A 1 202 ? 18.992 -12.350 -18.126 1.00 91.62 202 SER A N 1
ATOM 1570 C CA . SER A 1 202 ? 17.535 -12.545 -18.156 1.00 91.62 202 SER A CA 1
ATOM 1571 C C . SER A 1 202 ? 17.106 -13.724 -17.281 1.00 91.62 202 SER A C 1
ATOM 1573 O O . SER A 1 202 ? 16.105 -13.622 -16.579 1.00 91.62 202 SER A O 1
ATOM 1575 N N . LEU A 1 203 ? 17.873 -14.822 -17.266 1.00 92.19 203 LEU A N 1
ATOM 1576 C CA . LEU A 1 203 ? 17.595 -15.966 -16.396 1.00 92.19 203 LEU A CA 1
ATOM 1577 C C . LEU A 1 203 ? 17.734 -15.599 -14.911 1.00 92.19 203 LEU A C 1
ATOM 1579 O O . LEU A 1 203 ? 16.858 -15.937 -14.117 1.00 92.19 203 LEU A O 1
ATOM 1583 N N . LYS A 1 204 ? 18.797 -14.880 -14.529 1.00 93.12 204 LYS A N 1
ATOM 1584 C CA . LYS A 1 204 ? 18.991 -14.415 -13.143 1.00 93.12 204 LYS A CA 1
ATOM 1585 C C . LYS A 1 204 ? 17.861 -13.491 -12.690 1.00 93.12 204 LYS A C 1
ATOM 1587 O O . LYS A 1 204 ? 17.335 -13.667 -11.592 1.00 93.12 204 LYS A O 1
ATOM 1592 N N . HIS A 1 205 ? 17.480 -12.527 -13.530 1.00 91.81 205 HIS A N 1
ATOM 1593 C CA . HIS A 1 205 ? 16.366 -11.626 -13.242 1.00 91.81 205 HIS A CA 1
ATOM 1594 C C . HIS A 1 205 ? 15.052 -12.389 -13.103 1.00 91.81 205 HIS A C 1
ATOM 1596 O O . HIS A 1 205 ? 14.352 -12.192 -12.116 1.00 91.81 205 HIS A O 1
ATOM 1602 N N . CYS A 1 206 ? 14.776 -13.319 -14.018 1.00 92.12 206 CYS A N 1
ATOM 1603 C CA . CYS A 1 206 ? 13.589 -14.163 -13.971 1.00 92.12 206 CYS A CA 1
ATOM 1604 C C . CYS A 1 206 ? 13.504 -14.951 -12.656 1.00 92.12 206 CYS A C 1
ATOM 1606 O O . CYS A 1 206 ? 12.480 -14.903 -11.986 1.00 92.12 206 CYS A O 1
ATOM 1608 N N . LEU A 1 207 ? 14.583 -15.619 -12.229 1.00 94.19 207 LEU A N 1
ATOM 1609 C CA . LEU A 1 207 ? 14.598 -16.373 -10.967 1.00 94.19 207 LEU A CA 1
ATOM 1610 C C . LEU A 1 207 ? 14.313 -15.486 -9.745 1.00 94.19 207 LEU A C 1
ATOM 1612 O O . LEU A 1 207 ? 13.559 -15.880 -8.858 1.00 94.19 207 LEU A O 1
ATOM 1616 N N . SER A 1 208 ? 14.885 -14.280 -9.717 1.00 94.94 208 SER A N 1
ATOM 1617 C CA . SER A 1 208 ? 14.624 -13.297 -8.659 1.00 94.94 208 SER A CA 1
ATOM 1618 C C . SER A 1 208 ? 13.166 -12.817 -8.667 1.00 94.94 208 SER A C 1
ATOM 1620 O O . SER A 1 208 ? 12.519 -12.753 -7.622 1.00 94.94 208 SER A O 1
ATOM 1622 N N . GLU A 1 209 ? 12.614 -12.539 -9.851 1.00 95.19 209 GLU A N 1
ATOM 1623 C CA . GLU A 1 209 ? 11.217 -12.128 -10.019 1.00 95.19 209 GLU A CA 1
ATOM 1624 C C . GLU A 1 209 ? 10.238 -13.246 -9.639 1.00 95.19 209 GLU A C 1
ATOM 1626 O O . GLU A 1 209 ? 9.237 -12.964 -8.984 1.00 95.19 209 GLU A O 1
ATOM 1631 N N . TRP A 1 210 ? 10.543 -14.508 -9.956 1.00 96.44 210 TRP A N 1
ATOM 1632 C CA . TRP A 1 210 ? 9.746 -15.660 -9.521 1.00 96.44 210 TRP A CA 1
ATOM 1633 C C . TRP A 1 210 ? 9.715 -15.784 -8.004 1.00 96.44 210 TRP A C 1
ATOM 1635 O O . TRP A 1 210 ? 8.631 -15.889 -7.439 1.00 96.44 210 TRP A O 1
ATOM 1645 N N . ALA A 1 211 ? 10.871 -15.699 -7.339 1.00 96.44 211 ALA A N 1
ATOM 1646 C CA . ALA A 1 211 ? 10.935 -15.754 -5.881 1.00 96.44 211 ALA A CA 1
ATOM 1647 C C . ALA A 1 211 ? 10.120 -14.621 -5.230 1.00 96.44 211 ALA A C 1
ATOM 1649 O O . ALA A 1 211 ? 9.370 -14.860 -4.283 1.00 96.44 211 ALA A O 1
ATOM 1650 N N . ALA A 1 212 ? 10.217 -13.400 -5.767 1.00 95.88 212 ALA A N 1
ATOM 1651 C CA . ALA A 1 212 ? 9.442 -12.260 -5.284 1.00 95.88 212 ALA A CA 1
ATOM 1652 C C . ALA A 1 212 ? 7.929 -12.450 -5.495 1.00 95.88 212 ALA A C 1
ATOM 1654 O O . ALA A 1 212 ? 7.135 -12.182 -4.596 1.00 95.88 212 ALA A O 1
ATOM 1655 N N . VAL A 1 213 ? 7.507 -12.936 -6.665 1.00 97.31 213 VAL A N 1
ATOM 1656 C CA . VAL A 1 213 ? 6.084 -13.158 -6.956 1.00 97.31 213 VAL A CA 1
ATOM 1657 C C . VAL A 1 213 ? 5.517 -14.339 -6.168 1.00 97.31 213 VAL A C 1
ATOM 1659 O O . VAL A 1 213 ? 4.380 -14.264 -5.709 1.00 97.31 213 VAL A O 1
ATOM 1662 N N . ASP A 1 214 ? 6.287 -15.402 -5.945 1.00 97.25 214 ASP A N 1
ATOM 1663 C CA . ASP A 1 214 ? 5.870 -16.509 -5.080 1.00 97.25 214 ASP A CA 1
ATOM 1664 C C . ASP A 1 214 ? 5.702 -16.054 -3.627 1.00 97.25 214 ASP A C 1
ATOM 1666 O O . ASP A 1 214 ? 4.725 -16.435 -2.976 1.00 97.25 214 ASP A O 1
ATOM 1670 N N . HIS A 1 215 ? 6.585 -15.173 -3.143 1.00 96.88 215 HIS A N 1
ATOM 1671 C CA . HIS A 1 215 ? 6.406 -14.535 -1.842 1.00 96.88 215 HIS A CA 1
ATOM 1672 C C . HIS A 1 215 ? 5.099 -13.735 -1.781 1.00 96.88 215 HIS A C 1
ATOM 1674 O O . HIS A 1 215 ? 4.321 -13.918 -0.845 1.00 96.88 215 HIS A O 1
ATOM 1680 N N . LEU A 1 216 ? 4.800 -12.930 -2.807 1.00 97.38 216 LEU A N 1
ATOM 1681 C CA . LEU A 1 216 ? 3.540 -12.183 -2.900 1.00 97.38 216 LEU A CA 1
ATOM 1682 C C . LEU A 1 216 ? 2.312 -13.102 -2.935 1.00 97.38 216 LEU A C 1
ATOM 1684 O O . LEU A 1 216 ? 1.321 -12.826 -2.265 1.00 97.38 216 LEU A O 1
ATOM 1688 N N . VAL A 1 217 ? 2.356 -14.214 -3.671 1.00 97.31 217 VAL A N 1
ATOM 1689 C CA . VAL A 1 217 ? 1.252 -15.189 -3.700 1.00 97.31 217 VAL A CA 1
ATOM 1690 C C . VAL A 1 217 ? 1.028 -15.802 -2.320 1.00 97.31 217 VAL A C 1
ATOM 1692 O O . VAL A 1 217 ? -0.115 -15.902 -1.879 1.00 97.31 217 VAL A O 1
ATOM 1695 N N . SER A 1 218 ? 2.099 -16.153 -1.607 1.00 96.12 218 SER A N 1
ATOM 1696 C CA . SER A 1 218 ? 1.991 -16.646 -0.233 1.00 96.12 218 SER A CA 1
ATOM 1697 C C . SER A 1 218 ? 1.434 -15.577 0.714 1.00 96.12 218 SER A C 1
AT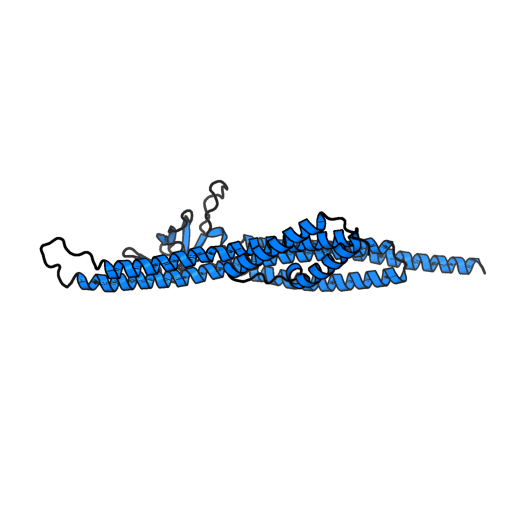OM 1699 O O . SER A 1 218 ? 0.534 -15.865 1.503 1.00 96.12 218 SER A O 1
ATOM 1701 N N . ALA A 1 219 ? 1.940 -14.344 0.628 1.00 95.81 219 ALA A N 1
ATOM 1702 C CA . ALA A 1 219 ? 1.526 -13.227 1.472 1.00 95.81 219 ALA A CA 1
ATOM 1703 C C . ALA A 1 219 ? 0.058 -12.834 1.244 1.00 95.81 219 ALA A C 1
ATOM 1705 O O . ALA A 1 219 ? -0.631 -12.459 2.189 1.00 95.81 219 ALA A O 1
ATOM 1706 N N . ALA A 1 220 ? -0.465 -12.982 0.022 1.00 96.56 220 ALA A N 1
ATOM 1707 C CA . ALA A 1 220 ? -1.853 -12.654 -0.302 1.00 96.56 220 ALA A CA 1
ATOM 1708 C C . ALA A 1 220 ? -2.875 -13.415 0.567 1.00 96.56 220 ALA A C 1
ATOM 1710 O O . ALA A 1 220 ? -3.945 -12.889 0.871 1.00 96.56 220 ALA A O 1
ATOM 1711 N N . HIS A 1 221 ? -2.545 -14.631 1.015 1.00 94.44 221 HIS A N 1
ATOM 1712 C CA . HIS A 1 221 ? -3.426 -15.434 1.866 1.00 94.44 221 HIS A CA 1
ATOM 1713 C C . HIS A 1 221 ? -3.565 -14.900 3.298 1.00 94.44 221 HIS A C 1
ATOM 1715 O O . HIS A 1 221 ? -4.561 -15.209 3.955 1.00 94.44 221 HIS A O 1
ATOM 1721 N N . SER A 1 222 ? -2.610 -14.099 3.780 1.00 95.31 222 SER A N 1
ATOM 1722 C CA . SER A 1 222 ? -2.679 -13.457 5.098 1.00 95.31 222 SER A CA 1
ATOM 1723 C C . SER A 1 222 ? -3.308 -12.062 5.063 1.00 95.31 222 SER A C 1
ATOM 1725 O O . SER A 1 222 ? -3.505 -11.464 6.118 1.00 95.31 222 SER A O 1
ATOM 1727 N N . ILE A 1 223 ? -3.658 -11.542 3.881 1.00 96.38 223 ILE A N 1
ATOM 1728 C CA . ILE A 1 223 ? -4.252 -10.210 3.745 1.00 96.38 223 ILE A CA 1
ATOM 1729 C C . ILE A 1 223 ? -5.729 -10.224 4.155 1.00 96.38 223 ILE A C 1
ATOM 1731 O O . ILE A 1 223 ? -6.533 -11.046 3.699 1.00 96.38 223 ILE A O 1
ATOM 1735 N N . VAL A 1 224 ? -6.073 -9.280 5.033 1.00 94.88 224 VAL A N 1
ATOM 1736 C CA . VAL A 1 224 ? -7.436 -9.004 5.500 1.00 94.88 224 VAL A CA 1
ATOM 1737 C C . VAL A 1 224 ? -8.193 -8.189 4.444 1.00 94.88 224 VAL A C 1
ATOM 1739 O O . VAL A 1 224 ? -7.637 -7.217 3.925 1.00 94.88 224 VAL A O 1
ATOM 1742 N N . PRO A 1 225 ? -9.465 -8.514 4.145 1.00 91.69 225 PRO A N 1
ATOM 1743 C CA . PRO A 1 225 ? -10.248 -7.805 3.137 1.00 91.69 225 PRO A CA 1
ATOM 1744 C C . PRO A 1 225 ? -10.740 -6.437 3.624 1.00 91.69 225 PRO A C 1
ATOM 1746 O O . PRO A 1 225 ? -11.895 -6.255 4.012 1.00 91.69 225 PRO A O 1
ATOM 1749 N N . ILE A 1 226 ? -9.858 -5.435 3.579 1.00 91.00 226 ILE A N 1
ATOM 1750 C CA . ILE A 1 226 ? -10.177 -4.049 3.963 1.00 91.00 226 ILE A CA 1
ATOM 1751 C C . ILE A 1 226 ? -11.298 -3.471 3.091 1.00 91.00 226 ILE A C 1
ATOM 1753 O O . ILE A 1 226 ? -12.155 -2.744 3.589 1.00 91.00 226 ILE A O 1
ATOM 1757 N N . SER A 1 227 ? -11.338 -3.853 1.811 1.00 86.25 227 SER A N 1
ATOM 1758 C CA . SER A 1 227 ? -12.382 -3.465 0.855 1.00 86.25 227 SER A CA 1
ATOM 1759 C C . SER A 1 227 ? -13.794 -3.805 1.349 1.00 86.25 227 SER A C 1
ATOM 1761 O O . SER A 1 227 ? -14.712 -3.016 1.159 1.00 86.25 227 SER A O 1
ATOM 1763 N N . SER A 1 228 ? -13.946 -4.923 2.066 1.00 85.38 228 SER A N 1
ATOM 1764 C CA . SER A 1 228 ? -15.220 -5.379 2.635 1.00 85.38 228 SER A CA 1
ATOM 1765 C C . SER A 1 228 ? -15.661 -4.577 3.866 1.00 85.38 228 SER A C 1
ATOM 1767 O O . SER A 1 228 ? -16.800 -4.698 4.304 1.00 85.38 228 SER A O 1
ATOM 1769 N N . ARG A 1 229 ? -14.780 -3.747 4.442 1.00 87.06 229 ARG A N 1
ATOM 1770 C CA . ARG A 1 229 ? -15.128 -2.795 5.512 1.00 87.06 229 ARG A CA 1
ATOM 1771 C C . ARG A 1 229 ? -15.533 -1.424 4.971 1.00 87.06 229 ARG A C 1
ATOM 1773 O O . ARG A 1 229 ? -16.088 -0.616 5.712 1.00 87.06 229 ARG A O 1
ATOM 1780 N N . CYS A 1 230 ? -15.211 -1.127 3.714 1.00 77.50 230 CYS A N 1
ATOM 1781 C CA . CYS A 1 230 ? -15.549 0.140 3.087 1.00 77.50 230 CYS A CA 1
ATOM 1782 C C . CYS A 1 230 ? -16.926 0.027 2.420 1.00 77.50 230 CYS A C 1
ATOM 1784 O O . CYS A 1 230 ? -17.094 -0.833 1.557 1.00 77.50 230 CYS A O 1
ATOM 1786 N N . PRO A 1 231 ? -17.891 0.909 2.741 1.00 63.34 231 PRO A N 1
ATOM 1787 C CA . PRO A 1 231 ? -19.155 0.943 2.021 1.00 63.34 231 PRO A CA 1
ATOM 1788 C C . PRO A 1 231 ? -18.872 1.200 0.540 1.00 63.34 231 PRO A C 1
ATOM 1790 O O . PRO A 1 231 ? -18.277 2.225 0.185 1.00 63.34 231 PRO A O 1
ATOM 1793 N N . THR A 1 232 ? -19.258 0.275 -0.337 1.00 56.78 232 THR A N 1
ATOM 1794 C CA . THR A 1 232 ? -19.209 0.525 -1.778 1.00 56.78 232 THR A CA 1
ATOM 1795 C C . THR A 1 232 ? -20.156 1.678 -2.105 1.00 56.78 232 THR A C 1
ATOM 1797 O O . THR A 1 232 ? -21.297 1.662 -1.640 1.00 56.78 232 THR A O 1
ATOM 1800 N N . PRO A 1 233 ? -19.726 2.687 -2.886 1.00 46.66 233 PRO A N 1
ATOM 1801 C CA . PRO A 1 233 ? -20.617 3.765 -3.284 1.00 46.66 233 PRO A CA 1
ATOM 1802 C C . PRO A 1 233 ? -21.849 3.193 -3.993 1.00 46.66 233 PRO A C 1
ATOM 1804 O O . PRO A 1 233 ? -21.737 2.346 -4.886 1.00 46.66 233 PRO A O 1
ATOM 1807 N N . VAL A 1 234 ? -23.017 3.665 -3.553 1.00 39.03 234 VAL A N 1
ATOM 1808 C CA . VAL A 1 234 ? -24.342 3.335 -4.086 1.00 39.03 234 VAL A CA 1
ATOM 1809 C C . VAL A 1 234 ? -24.316 3.534 -5.605 1.00 39.03 234 VAL A C 1
ATOM 1811 O O . VAL A 1 234 ? -24.163 4.656 -6.078 1.00 39.03 234 VAL A O 1
ATOM 1814 N N . GLY A 1 235 ? -24.387 2.444 -6.373 1.00 40.88 235 GLY A N 1
ATOM 1815 C CA . GLY A 1 235 ? -24.352 2.491 -7.843 1.00 40.88 235 GLY A CA 1
ATOM 1816 C C . GLY A 1 235 ? -23.588 1.352 -8.517 1.00 40.88 235 GLY A C 1
ATOM 1817 O O . GLY A 1 235 ? -23.831 1.071 -9.688 1.00 40.88 235 GLY A O 1
ATOM 1818 N N . LYS A 1 236 ? -22.721 0.631 -7.795 1.00 41.72 236 LYS A N 1
ATOM 1819 C CA . LYS A 1 236 ? -22.294 -0.709 -8.222 1.00 41.72 236 LYS A CA 1
ATOM 1820 C C . LYS A 1 236 ? -23.224 -1.715 -7.564 1.00 41.72 236 LYS A C 1
ATOM 1822 O O . LYS A 1 236 ? -23.050 -2.026 -6.392 1.00 41.72 236 LYS A O 1
ATOM 1827 N N . LEU A 1 237 ? -24.233 -2.173 -8.307 1.00 38.59 237 LEU A N 1
ATOM 1828 C CA . LEU A 1 237 ? -24.987 -3.366 -7.939 1.00 38.59 237 LEU A CA 1
ATOM 1829 C C . LEU A 1 237 ? -23.985 -4.520 -7.800 1.00 38.59 237 LEU A C 1
ATOM 1831 O O . LEU A 1 237 ? -23.587 -5.111 -8.800 1.00 38.59 237 LEU A O 1
ATOM 1835 N N . SER A 1 238 ? -23.542 -4.826 -6.584 1.00 43.56 238 SER A N 1
ATOM 1836 C CA . SER A 1 238 ? -23.303 -6.223 -6.259 1.00 43.56 238 SER A CA 1
ATOM 1837 C C . SER A 1 238 ? -24.598 -6.731 -5.658 1.00 43.56 238 SER A C 1
ATOM 1839 O O . SER A 1 238 ? -25.100 -6.167 -4.683 1.00 43.56 238 SER A O 1
ATOM 1841 N N . ASP A 1 239 ? -25.140 -7.752 -6.307 1.00 41.75 239 ASP A N 1
ATOM 1842 C CA . ASP A 1 239 ? -26.133 -8.677 -5.788 1.00 41.75 239 ASP A CA 1
ATOM 1843 C C . ASP A 1 239 ? -26.100 -8.794 -4.265 1.00 41.75 239 ASP A C 1
ATOM 1845 O O . ASP A 1 239 ? -25.018 -8.838 -3.681 1.00 41.75 239 ASP A O 1
ATOM 1849 N N . LYS A 1 240 ? -27.298 -8.861 -3.660 1.00 46.66 240 LYS A N 1
ATOM 1850 C CA . LYS A 1 240 ? -27.580 -9.384 -2.310 1.00 46.66 240 LYS A CA 1
ATOM 1851 C C . LYS A 1 240 ? -26.301 -9.760 -1.554 1.00 46.66 240 LYS A C 1
ATOM 1853 O O . LYS A 1 240 ? -25.801 -10.864 -1.762 1.00 46.66 240 LYS A O 1
ATOM 1858 N N . SER A 1 241 ? -25.791 -8.828 -0.739 1.00 56.78 241 SER A N 1
ATOM 1859 C CA . SER A 1 241 ? -24.568 -8.982 0.060 1.00 56.78 241 SER A CA 1
ATOM 1860 C C . SER A 1 241 ? -24.478 -10.407 0.597 1.00 56.78 241 SER A C 1
ATOM 1862 O O . SER A 1 241 ? -25.288 -10.818 1.434 1.00 56.78 241 SER A O 1
ATOM 1864 N N . ALA A 1 242 ? -23.575 -11.205 0.025 1.00 65.44 242 ALA A N 1
ATOM 1865 C CA . ALA A 1 242 ? -23.361 -12.556 0.502 1.00 65.44 242 ALA A CA 1
ATOM 1866 C C . ALA A 1 242 ? -22.941 -12.457 1.976 1.00 65.44 242 ALA A C 1
ATOM 1868 O O . ALA A 1 242 ? -22.140 -11.580 2.300 1.00 65.44 242 ALA A O 1
ATOM 1869 N N . PRO A 1 243 ? -23.459 -13.314 2.871 1.00 74.12 243 PRO A N 1
ATOM 1870 C CA . PRO A 1 243 ? -23.096 -13.265 4.281 1.00 74.12 243 PRO A CA 1
ATOM 1871 C C . PRO A 1 243 ? -21.571 -13.338 4.437 1.00 74.12 243 PRO A C 1
ATOM 1873 O O . PRO A 1 243 ? -20.955 -14.339 4.061 1.00 74.12 243 PRO A O 1
ATOM 1876 N N . LEU A 1 244 ? -20.953 -12.277 4.969 1.00 87.00 244 LEU A N 1
ATOM 1877 C CA . LEU A 1 244 ? -19.510 -12.253 5.214 1.00 87.00 244 LEU A CA 1
ATOM 1878 C C . LEU A 1 244 ? -19.216 -12.853 6.585 1.00 87.00 244 LEU A C 1
ATOM 1880 O O . LEU A 1 244 ? -19.908 -12.578 7.561 1.00 87.00 244 LEU A O 1
ATOM 1884 N N . ARG A 1 245 ? -18.153 -13.647 6.688 1.00 91.75 245 ARG A N 1
ATOM 1885 C CA . ARG A 1 245 ? -17.687 -14.146 7.987 1.00 91.75 245 ARG A CA 1
ATOM 1886 C C . ARG A 1 245 ? -16.915 -13.049 8.712 1.00 91.75 245 ARG A C 1
ATOM 1888 O O . ARG A 1 245 ? -16.083 -12.378 8.110 1.00 91.75 245 ARG A O 1
ATOM 1895 N N . GLY A 1 246 ? -17.165 -12.903 10.004 1.00 93.62 246 GLY A N 1
ATOM 1896 C CA . GLY A 1 246 ? -16.437 -12.010 10.896 1.00 93.62 246 GLY A CA 1
ATOM 1897 C C . GLY A 1 246 ? -16.178 -12.673 12.243 1.00 93.62 246 GLY A C 1
ATOM 1898 O O . GLY A 1 246 ? -16.669 -13.763 12.527 1.00 93.62 246 GLY A O 1
ATOM 1899 N N . ILE A 1 247 ? -15.380 -12.010 13.067 1.00 96.25 247 ILE A N 1
ATOM 1900 C CA . ILE A 1 247 ? -15.024 -12.429 14.419 1.00 96.25 247 ILE A CA 1
ATOM 1901 C C . ILE A 1 247 ? -15.148 -11.206 15.326 1.00 96.25 247 ILE A C 1
ATOM 1903 O O . ILE A 1 247 ? -14.733 -10.108 14.946 1.00 96.25 247 ILE A O 1
ATOM 1907 N N . CYS A 1 248 ? -15.698 -11.377 16.526 1.00 96.62 248 CYS A N 1
ATOM 1908 C CA . CYS A 1 248 ? -15.688 -10.314 17.524 1.00 96.62 248 CYS A CA 1
ATOM 1909 C C . CYS A 1 248 ? -14.269 -10.145 18.095 1.00 96.62 248 CYS A C 1
ATOM 1911 O O . CYS A 1 248 ? -13.694 -11.070 18.665 1.00 96.62 248 CYS A O 1
ATOM 1913 N N . ALA A 1 249 ? -13.666 -8.975 17.912 1.00 96.50 249 ALA A N 1
ATOM 1914 C CA . ALA A 1 249 ? -12.270 -8.708 18.252 1.00 96.50 249 ALA A CA 1
ATOM 1915 C C . ALA A 1 249 ? -12.038 -8.433 19.749 1.00 96.50 249 ALA A C 1
ATOM 1917 O O . ALA A 1 249 ? -10.897 -8.492 20.214 1.00 96.50 249 ALA A O 1
ATOM 1918 N N . CYS A 1 250 ? -13.098 -8.152 20.507 1.00 96.38 250 CYS A N 1
ATOM 1919 C CA . CYS A 1 250 ? -13.069 -7.931 21.951 1.00 96.38 250 CYS A CA 1
ATOM 1920 C C . CYS A 1 250 ? -14.339 -8.477 22.607 1.00 96.38 250 CYS A C 1
ATOM 1922 O O . CYS A 1 250 ? -15.289 -8.830 21.919 1.00 96.38 250 CYS A O 1
ATOM 1924 N N . LEU A 1 251 ? -14.364 -8.511 23.937 1.00 96.31 251 LEU A N 1
ATOM 1925 C CA . LEU A 1 251 ? -15.603 -8.704 24.682 1.00 96.31 251 LEU A CA 1
ATOM 1926 C C . LEU A 1 251 ? -16.515 -7.488 24.458 1.00 96.31 251 LEU A C 1
ATOM 1928 O O . LEU A 1 251 ? -16.062 -6.348 24.591 1.00 96.31 251 LEU A O 1
ATOM 1932 N N . TYR A 1 252 ? -17.775 -7.728 24.100 1.00 95.25 252 TYR A N 1
ATOM 1933 C CA . TYR A 1 252 ? -18.793 -6.689 23.974 1.00 95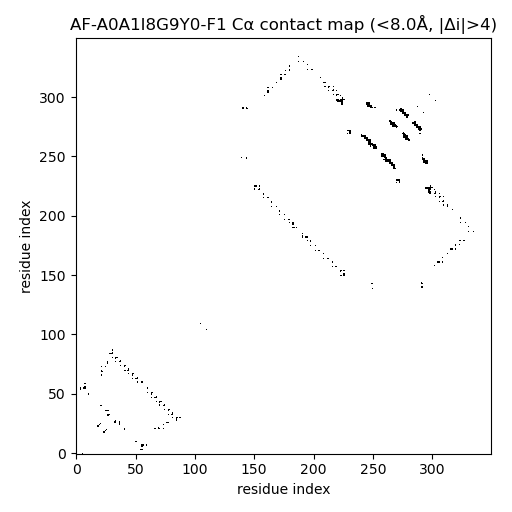.25 252 TYR A CA 1
ATOM 1934 C C . TYR A 1 252 ? -20.036 -7.087 24.765 1.00 95.25 252 TYR A C 1
ATOM 1936 O O . TYR A 1 252 ? -20.684 -8.086 24.457 1.00 95.25 252 TYR A O 1
ATOM 1944 N N . GLU A 1 253 ? -20.345 -6.304 25.794 1.00 92.69 253 GLU A N 1
ATOM 1945 C CA . GLU A 1 253 ? -21.426 -6.573 26.738 1.00 92.69 253 GLU A CA 1
ATOM 1946 C C . GLU A 1 253 ? -22.459 -5.453 26.681 1.00 92.69 253 GLU A C 1
ATOM 1948 O O . GLU A 1 253 ? -22.134 -4.268 26.7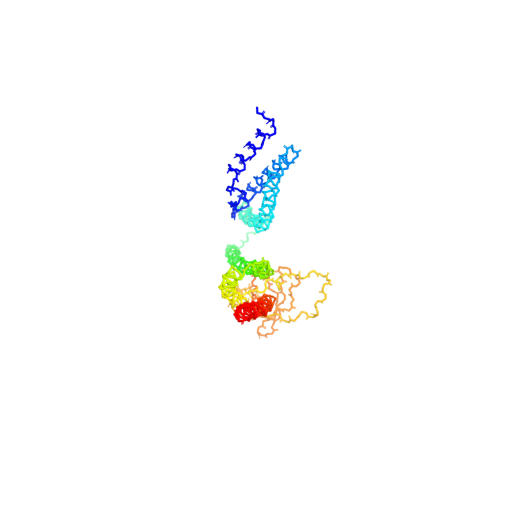86 1.00 92.69 253 GLU A O 1
ATOM 1953 N N . THR A 1 254 ? -23.716 -5.848 26.540 1.00 90.69 254 THR A N 1
ATOM 1954 C CA . THR A 1 254 ? -24.893 -4.989 26.658 1.00 90.69 254 THR A CA 1
ATOM 1955 C C . THR A 1 254 ? -25.846 -5.612 27.680 1.00 90.69 254 THR A C 1
ATOM 1957 O O . THR A 1 254 ? -25.693 -6.791 28.013 1.00 90.69 254 THR A O 1
ATOM 1960 N N . PRO A 1 255 ? -26.831 -4.864 28.201 1.00 89.25 255 PRO A N 1
ATOM 1961 C CA . PRO A 1 255 ? -27.873 -5.450 29.042 1.00 89.25 255 PRO A CA 1
ATOM 1962 C C . PRO A 1 255 ? -28.644 -6.593 28.360 1.00 89.25 255 PRO A C 1
ATOM 1964 O O . PRO A 1 255 ? -29.143 -7.482 29.045 1.00 89.25 255 PRO A O 1
ATOM 1967 N N . GLU A 1 256 ? -28.743 -6.574 27.029 1.00 90.44 256 GLU A N 1
ATOM 1968 C CA . GLU A 1 256 ? -29.537 -7.518 26.242 1.00 90.44 256 GLU A CA 1
ATOM 1969 C C . GLU A 1 256 ? -28.744 -8.748 25.780 1.00 90.44 256 GLU A C 1
ATOM 1971 O O . GLU A 1 256 ? -29.307 -9.835 25.658 1.00 90.44 256 GLU A O 1
ATOM 1976 N N . PHE A 1 257 ? -27.448 -8.595 25.498 1.00 93.00 257 PHE A N 1
ATOM 1977 C CA . PHE A 1 257 ? -26.605 -9.671 24.978 1.00 93.00 257 PHE A CA 1
ATOM 1978 C C . PHE A 1 257 ? -25.117 -9.468 25.283 1.00 93.00 257 PHE A C 1
ATOM 1980 O O . PHE A 1 257 ? -24.638 -8.351 25.493 1.00 93.00 257 PHE A O 1
ATOM 1987 N N . VAL A 1 258 ? -24.365 -10.568 25.230 1.00 94.00 258 VAL A N 1
ATOM 1988 C CA . VAL A 1 258 ? -22.908 -10.591 25.397 1.00 94.00 258 VAL A CA 1
ATOM 1989 C C . VAL A 1 258 ? -22.276 -11.337 24.229 1.00 94.00 258 VAL A C 1
ATOM 1991 O O . VAL A 1 258 ? -22.702 -12.439 23.890 1.00 94.00 258 VAL A O 1
ATOM 1994 N N . VAL A 1 259 ? -21.247 -10.744 23.625 1.00 95.44 259 VAL A N 1
ATOM 1995 C CA . VAL A 1 259 ? -20.438 -11.366 22.572 1.00 95.44 259 VAL A CA 1
ATOM 1996 C C . VAL A 1 259 ? -19.014 -11.520 23.079 1.00 95.44 259 VAL A C 1
ATOM 1998 O O . VAL A 1 259 ? -18.354 -10.539 23.427 1.00 95.44 259 VAL A O 1
ATOM 2001 N N . ALA A 1 260 ? -18.540 -12.762 23.132 1.00 95.38 260 ALA A N 1
ATOM 2002 C CA . ALA A 1 260 ? -17.203 -13.064 23.614 1.00 95.38 260 ALA A CA 1
ATOM 2003 C C . ALA A 1 260 ? -16.137 -12.685 22.577 1.00 95.38 260 ALA A C 1
ATOM 2005 O O . ALA A 1 260 ? -16.344 -12.783 21.364 1.00 95.38 260 ALA A O 1
ATOM 2006 N N . GLN A 1 261 ? -14.946 -12.326 23.057 1.00 96.12 261 GLN A N 1
ATOM 2007 C CA . GLN A 1 261 ? -13.789 -12.161 22.185 1.00 96.12 261 GLN A CA 1
ATOM 2008 C C . GLN A 1 261 ? -13.483 -13.474 21.448 1.00 96.12 261 GLN A C 1
ATOM 2010 O O . GLN A 1 261 ? -13.434 -14.543 22.052 1.00 96.12 261 GLN A O 1
ATOM 2015 N N . GLY A 1 262 ? -13.239 -13.389 20.143 1.00 95.44 262 GLY A N 1
ATOM 2016 C CA . GLY A 1 262 ? -12.948 -14.539 19.289 1.00 95.44 262 GLY A CA 1
ATOM 2017 C C . GLY A 1 262 ? -14.189 -15.282 18.790 1.00 95.44 262 GLY A C 1
ATOM 2018 O O . GLY A 1 262 ? -14.048 -16.203 17.990 1.00 95.44 262 GLY A O 1
ATOM 2019 N N . GLN A 1 263 ? -15.394 -14.883 19.205 1.00 95.75 263 GLN A N 1
ATOM 2020 C CA . GLN A 1 263 ? -16.627 -15.500 18.729 1.00 95.75 263 GLN A CA 1
ATOM 2021 C C . GLN A 1 263 ? -16.829 -15.225 17.234 1.00 95.75 263 GLN A C 1
ATOM 2023 O O . GLN A 1 263 ? -16.798 -14.072 16.792 1.00 95.75 263 GLN A O 1
ATOM 2028 N N . GLU A 1 264 ? -17.038 -16.289 16.454 1.00 95.94 264 GLU A N 1
ATOM 2029 C CA . GLU A 1 264 ? -17.392 -16.172 15.040 1.00 95.94 264 GLU A CA 1
ATOM 2030 C C . GLU A 1 264 ? -18.801 -15.590 14.881 1.00 95.94 264 GLU A C 1
ATOM 2032 O O . GLU A 1 264 ? -19.716 -15.887 15.650 1.00 95.94 264 GLU A O 1
ATOM 2037 N N . LEU A 1 265 ? -18.977 -14.762 13.857 1.00 95.44 265 LEU A N 1
ATOM 2038 C CA . LEU A 1 265 ? -20.242 -14.124 13.521 1.00 95.44 265 LEU A CA 1
ATOM 2039 C C . LEU A 1 265 ? -20.402 -14.007 12.006 1.00 95.44 265 LEU A C 1
ATOM 2041 O O . LEU A 1 265 ? -19.439 -14.080 11.239 1.00 95.44 265 LEU A O 1
ATOM 2045 N N . THR A 1 266 ? -21.639 -13.814 11.568 1.00 94.81 266 THR A N 1
ATOM 2046 C CA . THR A 1 266 ? -21.970 -13.578 10.162 1.00 94.81 266 THR A CA 1
ATOM 2047 C C . THR A 1 266 ? -22.451 -12.146 9.986 1.00 94.81 266 THR A C 1
ATOM 2049 O O . THR A 1 266 ? -23.455 -11.752 10.564 1.00 94.81 266 THR A O 1
ATOM 2052 N N . ILE A 1 267 ? -21.754 -11.356 9.181 1.00 92.94 267 ILE A N 1
ATOM 2053 C CA . ILE A 1 267 ? -22.121 -9.981 8.852 1.00 92.94 267 ILE A CA 1
ATOM 2054 C C . ILE A 1 267 ? -23.265 -10.026 7.836 1.00 92.94 267 ILE A C 1
ATOM 2056 O O . ILE A 1 267 ? -23.120 -10.593 6.751 1.00 92.94 267 ILE A O 1
ATOM 2060 N N . LEU A 1 268 ? -24.405 -9.444 8.211 1.00 90.69 268 LEU A N 1
ATOM 2061 C CA . LEU A 1 268 ? -25.614 -9.375 7.389 1.00 90.69 268 LEU A CA 1
ATOM 2062 C C . LEU A 1 268 ? -25.735 -8.033 6.666 1.00 90.69 268 LEU A C 1
ATOM 2064 O O . LEU A 1 268 ? -26.216 -7.988 5.538 1.00 90.69 268 LEU A O 1
ATOM 2068 N N . ASP A 1 269 ? -25.341 -6.947 7.333 1.00 88.19 269 ASP A N 1
ATOM 2069 C CA . ASP A 1 269 ? -25.363 -5.595 6.781 1.00 88.19 269 ASP A CA 1
ATOM 2070 C C . ASP A 1 269 ? -24.207 -4.762 7.350 1.00 88.19 269 ASP A C 1
ATOM 2072 O O . ASP A 1 269 ? -24.065 -4.618 8.566 1.00 88.19 269 ASP A O 1
ATOM 2076 N N . ASN A 1 270 ? -23.383 -4.227 6.452 1.00 88.88 270 ASN A N 1
ATOM 2077 C CA . ASN A 1 270 ? -22.235 -3.360 6.717 1.00 88.88 270 ASN A CA 1
ATOM 2078 C C . ASN A 1 270 ? -22.344 -2.013 5.973 1.00 88.88 270 ASN A C 1
ATOM 2080 O O . ASN A 1 270 ? -21.330 -1.361 5.716 1.00 88.88 270 ASN A O 1
ATOM 2084 N N . SER A 1 271 ? -23.560 -1.610 5.590 1.00 85.69 271 SER A N 1
ATOM 2085 C CA . SER A 1 271 ? -23.804 -0.364 4.850 1.00 85.69 271 SER A CA 1
ATOM 2086 C C . SER A 1 271 ? -23.487 0.883 5.684 1.00 85.69 271 SER A C 1
ATOM 2088 O O . SER A 1 271 ? -23.000 1.885 5.152 1.00 85.69 271 SER A O 1
ATOM 2090 N N . ASP A 1 272 ? -23.736 0.823 6.994 1.00 87.69 272 ASP A N 1
ATOM 2091 C CA . ASP A 1 272 ? -23.362 1.866 7.950 1.00 87.69 272 ASP A CA 1
ATOM 2092 C C . ASP A 1 272 ? -21.883 1.711 8.363 1.00 87.69 272 ASP A C 1
ATOM 2094 O O . ASP A 1 272 ? -21.356 0.613 8.534 1.00 87.69 272 ASP A O 1
ATOM 2098 N N . ARG A 1 273 ? -21.167 2.834 8.487 1.00 87.62 273 ARG A N 1
ATOM 2099 C CA . ARG A 1 273 ? -19.725 2.850 8.789 1.00 87.62 273 ARG A CA 1
ATOM 2100 C C . ARG A 1 273 ? -19.406 2.499 10.240 1.00 87.62 273 ARG A C 1
ATOM 2102 O O . ARG A 1 273 ? -18.305 2.023 10.514 1.00 87.62 273 ARG A O 1
ATOM 2109 N N . LEU A 1 274 ? -20.315 2.786 11.163 1.00 91.19 274 LEU A N 1
ATOM 2110 C CA . LEU A 1 274 ? -20.116 2.701 12.606 1.00 91.19 274 LEU A CA 1
ATOM 2111 C C . LEU A 1 274 ? -20.875 1.538 13.236 1.00 91.19 274 LEU A C 1
ATOM 2113 O O . LEU A 1 274 ? -20.417 1.042 14.259 1.00 91.19 274 LEU A O 1
ATOM 2117 N N . GLN A 1 275 ? -21.997 1.106 12.660 1.00 93.38 275 GLN A N 1
ATOM 2118 C CA . GLN A 1 275 ? -22.870 0.083 13.245 1.00 93.38 275 GLN A CA 1
ATOM 2119 C C . GLN A 1 275 ? -23.221 -0.993 12.224 1.00 93.38 275 GLN A C 1
ATOM 2121 O O . GLN A 1 275 ? -23.763 -0.694 11.169 1.00 93.38 275 GLN A O 1
ATOM 2126 N N . TRP A 1 276 ? -22.923 -2.254 12.521 1.00 93.50 276 TRP A N 1
ATOM 2127 C CA . TRP A 1 276 ? -23.143 -3.376 11.609 1.00 93.50 276 TRP A CA 1
ATOM 2128 C C . TRP A 1 276 ? -24.156 -4.353 12.179 1.00 93.50 276 TRP A C 1
ATOM 2130 O O . TRP A 1 276 ? -24.110 -4.680 13.366 1.00 93.50 276 TRP A O 1
ATOM 2140 N N . ARG A 1 277 ? -25.036 -4.872 11.320 1.00 93.81 277 ARG A N 1
ATOM 2141 C CA . ARG A 1 277 ? -25.964 -5.939 11.695 1.00 93.81 277 ARG A CA 1
ATOM 2142 C C . ARG A 1 277 ? -25.296 -7.285 11.467 1.00 93.81 277 ARG A C 1
ATOM 2144 O O . ARG A 1 277 ? -24.863 -7.594 10.353 1.00 93.81 277 ARG A O 1
ATOM 2151 N N . VAL A 1 278 ? -25.233 -8.094 12.515 1.00 94.62 278 VAL A N 1
ATOM 2152 C CA . VAL A 1 278 ? -24.575 -9.398 12.501 1.00 94.62 278 VAL A CA 1
ATOM 2153 C C . VAL A 1 278 ? -25.498 -10.475 13.056 1.00 94.62 278 VAL A C 1
ATOM 2155 O O . VAL A 1 278 ? -26.364 -10.202 13.880 1.00 94.62 278 VAL A O 1
ATOM 2158 N N . ARG A 1 279 ? -25.285 -11.711 12.619 1.00 95.44 279 ARG A N 1
ATOM 2159 C CA . ARG A 1 279 ? -25.881 -12.915 13.189 1.00 95.44 279 ARG A CA 1
ATOM 2160 C C . ARG A 1 279 ? -24.833 -13.664 13.998 1.00 95.44 279 ARG A C 1
ATOM 2162 O O . ARG A 1 279 ? -23.755 -13.968 13.478 1.00 95.44 279 ARG A O 1
ATOM 2169 N N . LEU A 1 280 ? -25.158 -13.951 15.248 1.00 93.62 280 LEU A N 1
ATOM 2170 C CA . LEU A 1 280 ? -24.352 -14.755 16.159 1.00 93.62 280 LEU A CA 1
ATOM 2171 C C . LEU A 1 280 ? -24.559 -16.260 15.890 1.00 93.62 280 LEU A C 1
ATOM 2173 O O . LEU A 1 280 ? -25.436 -16.661 15.124 1.00 93.62 280 LEU A O 1
ATOM 2177 N N . LEU A 1 281 ? -23.728 -17.107 16.505 1.00 88.56 281 LEU A N 1
ATOM 2178 C CA . LEU A 1 281 ? -23.780 -18.571 16.333 1.00 88.56 281 LEU A CA 1
ATOM 2179 C C . LEU A 1 281 ? -25.073 -19.211 16.857 1.00 88.56 281 LEU A C 1
ATOM 2181 O O . LEU A 1 281 ? -25.483 -20.255 16.360 1.00 88.56 281 LEU A O 1
ATOM 2185 N N . ASP A 1 282 ? -25.710 -18.585 17.842 1.00 88.00 282 ASP A N 1
ATOM 2186 C CA . ASP A 1 282 ? -27.009 -18.982 18.397 1.00 88.00 282 ASP A CA 1
ATOM 2187 C C . ASP A 1 282 ? -28.194 -18.609 17.482 1.00 88.00 282 ASP A C 1
ATOM 2189 O O . ASP A 1 282 ? -29.334 -18.969 17.765 1.00 88.00 282 ASP A O 1
ATOM 2193 N N . GLY A 1 283 ? -27.929 -17.915 16.369 1.00 89.25 283 GLY A N 1
ATOM 2194 C CA . GLY A 1 283 ? -28.932 -17.438 15.422 1.00 89.25 283 GLY A CA 1
ATOM 2195 C C . GLY A 1 283 ? -29.485 -16.049 15.740 1.00 89.25 283 GLY A C 1
ATOM 2196 O O . GLY A 1 283 ? -30.217 -15.508 14.910 1.00 89.25 283 GLY A O 1
ATOM 2197 N N . ASN A 1 284 ? -29.111 -15.447 16.874 1.00 92.50 284 ASN A N 1
ATOM 2198 C CA . ASN A 1 284 ? -29.572 -14.115 17.252 1.00 92.50 284 ASN A CA 1
ATOM 2199 C C . ASN A 1 284 ? -28.964 -13.047 16.339 1.00 92.50 284 ASN A C 1
ATOM 2201 O O . ASN A 1 284 ? -27.765 -13.054 16.042 1.00 92.50 284 ASN A O 1
ATOM 2205 N N . GLU A 1 285 ? -29.799 -12.107 15.899 1.00 95.00 285 GLU A N 1
ATOM 2206 C CA . GLU A 1 285 ? -29.364 -10.951 15.119 1.00 95.00 285 GLU A CA 1
ATOM 2207 C C . GLU A 1 285 ? -29.192 -9.747 16.040 1.00 95.00 285 GLU A C 1
ATOM 2209 O O . GLU A 1 285 ? -30.134 -9.317 16.704 1.00 95.00 285 GLU A O 1
ATOM 2214 N N . VAL A 1 286 ? -27.977 -9.208 16.078 1.00 95.19 286 VAL A N 1
ATOM 2215 C CA . VAL A 1 286 ? -27.604 -8.083 16.938 1.00 95.19 286 VAL A CA 1
ATOM 2216 C C . VAL A 1 286 ? -26.889 -7.010 16.124 1.00 95.19 286 VAL A C 1
ATOM 2218 O O . VAL A 1 286 ? -26.333 -7.274 15.054 1.00 95.19 286 VAL A O 1
ATOM 2221 N N . THR A 1 287 ? -26.886 -5.786 16.642 1.00 95.31 287 THR A N 1
ATOM 2222 C CA . THR A 1 287 ? -26.108 -4.683 16.073 1.00 95.31 287 THR A CA 1
ATOM 2223 C C . THR A 1 287 ? -24.836 -4.508 16.886 1.00 95.31 287 THR A C 1
ATOM 2225 O O . THR A 1 287 ? -24.896 -4.348 18.104 1.00 95.31 287 THR A O 1
ATOM 2228 N N . LEU A 1 288 ? -23.688 -4.539 16.214 1.00 95.31 288 LEU A N 1
ATOM 2229 C CA . LEU A 1 288 ? -22.381 -4.326 16.827 1.00 95.31 288 LEU A CA 1
ATOM 2230 C C . LEU A 1 288 ? -21.710 -3.076 16.255 1.00 95.31 288 LEU A C 1
ATOM 2232 O O . LEU A 1 288 ? -21.799 -2.840 15.046 1.00 95.31 288 LEU A O 1
ATOM 2236 N N . PRO A 1 289 ? -20.943 -2.326 17.066 1.00 95.75 289 PRO A N 1
ATOM 2237 C CA . PRO A 1 289 ? -20.072 -1.293 16.532 1.00 95.75 289 PRO A CA 1
ATOM 2238 C C . PRO A 1 289 ? -19.068 -1.898 15.541 1.00 95.75 289 PRO A C 1
ATOM 2240 O O . PRO A 1 289 ? -18.386 -2.871 15.851 1.00 95.75 289 PRO A O 1
ATOM 2243 N N . SER A 1 290 ? -18.913 -1.309 14.357 1.00 94.56 290 SER A N 1
ATOM 2244 C CA . SER A 1 290 ? -18.084 -1.860 13.271 1.00 94.56 290 SER A CA 1
ATOM 2245 C C . SER A 1 290 ? -16.628 -2.110 13.685 1.00 94.56 290 SER A C 1
ATOM 2247 O O . SER A 1 290 ? -15.972 -3.024 13.181 1.00 94.56 290 SER A O 1
ATOM 2249 N N . ILE A 1 291 ? -16.110 -1.312 14.623 1.00 95.75 291 ILE A N 1
ATOM 2250 C CA . ILE A 1 291 ? -14.758 -1.428 15.175 1.00 95.75 291 ILE A CA 1
ATOM 2251 C C . ILE A 1 291 ? -14.541 -2.725 15.972 1.00 95.75 291 ILE A C 1
ATOM 2253 O O . ILE A 1 291 ? -13.413 -3.219 16.001 1.00 95.75 291 ILE A O 1
ATOM 2257 N N . THR A 1 292 ? -15.590 -3.310 16.563 1.00 96.62 292 THR A N 1
ATOM 2258 C CA . THR A 1 292 ? -15.501 -4.572 17.322 1.00 96.62 292 THR A CA 1
ATOM 2259 C C . THR A 1 292 ? -15.517 -5.796 16.415 1.00 96.62 292 THR A C 1
ATOM 2261 O O . THR A 1 292 ? -15.133 -6.879 16.846 1.00 96.62 292 THR A O 1
ATOM 2264 N N . VAL A 1 293 ? -15.906 -5.644 15.148 1.00 96.19 293 VAL A N 1
ATOM 2265 C CA . VAL A 1 293 ? -15.932 -6.732 14.170 1.00 96.19 293 VAL A CA 1
ATOM 2266 C C . VAL A 1 293 ? -14.623 -6.755 13.387 1.00 96.19 293 VAL A C 1
ATOM 2268 O O . VAL A 1 293 ? -14.269 -5.781 12.721 1.00 96.19 293 VAL A O 1
ATOM 2271 N N . TRP A 1 294 ? -13.917 -7.882 13.409 1.00 96.00 294 TRP A N 1
ATOM 2272 C CA . TRP A 1 294 ? -12.750 -8.152 12.571 1.00 96.00 294 TRP A CA 1
ATOM 2273 C C . TRP A 1 294 ? -13.103 -9.165 11.480 1.00 96.00 294 TRP A C 1
ATOM 2275 O O . TRP A 1 294 ? -13.760 -10.168 11.743 1.00 96.00 294 TRP A O 1
ATOM 2285 N N . ILE A 1 295 ? -12.681 -8.901 10.243 1.00 94.44 295 ILE A N 1
ATOM 2286 C CA . ILE A 1 295 ? -12.885 -9.824 9.122 1.00 94.44 295 ILE A CA 1
ATOM 2287 C C . ILE A 1 295 ? -11.596 -10.643 8.973 1.00 94.44 295 ILE A C 1
ATOM 2289 O O . ILE A 1 295 ? -10.532 -10.036 8.835 1.00 94.44 295 ILE A O 1
ATOM 2293 N N . PRO A 1 296 ? -11.648 -11.985 9.032 1.00 93.50 296 PRO A N 1
ATOM 2294 C CA . PRO A 1 296 ? -10.450 -12.808 8.932 1.00 93.50 296 PRO A CA 1
ATOM 2295 C C . PRO A 1 296 ? -9.784 -12.703 7.545 1.00 93.50 296 PRO A C 1
ATOM 2297 O O . PRO A 1 296 ? -10.435 -12.305 6.573 1.00 93.50 296 PRO A O 1
ATOM 2300 N N . PRO A 1 297 ? -8.495 -13.078 7.426 1.00 92.56 297 PRO A N 1
ATOM 2301 C CA . PRO A 1 297 ? -7.775 -13.093 6.156 1.00 92.56 297 PRO A CA 1
ATOM 2302 C C . PRO A 1 297 ? -8.452 -13.955 5.090 1.00 92.56 297 PRO A C 1
ATOM 2304 O O . PRO A 1 297 ? -9.144 -14.918 5.431 1.00 92.56 297 PRO A O 1
ATOM 2307 N N . ARG A 1 298 ? -8.164 -13.619 3.823 1.00 86.81 298 ARG A N 1
ATOM 2308 C CA . ARG A 1 298 ? -8.675 -14.152 2.534 1.00 86.81 298 ARG A CA 1
ATOM 2309 C C . ARG A 1 298 ? -9.334 -13.053 1.704 1.00 86.81 298 ARG A C 1
ATOM 2311 O O . ARG A 1 298 ? -10.476 -13.182 1.264 1.00 86.81 298 ARG A O 1
ATOM 2318 N N . ASP A 1 299 ? -8.596 -11.976 1.454 1.00 92.38 299 ASP A N 1
ATOM 2319 C CA . ASP A 1 299 ? -9.014 -11.015 0.440 1.00 92.38 299 ASP A CA 1
ATOM 2320 C C . ASP A 1 299 ? -8.865 -11.618 -0.965 1.00 92.38 299 ASP A C 1
ATOM 2322 O O . ASP A 1 299 ? -7.762 -11.800 -1.488 1.00 92.38 299 ASP A O 1
ATOM 2326 N N . VAL A 1 300 ? -10.004 -11.945 -1.579 1.00 91.06 300 VAL A N 1
ATOM 2327 C CA . VAL A 1 300 ? -10.059 -12.539 -2.923 1.00 91.06 300 VAL A CA 1
ATOM 2328 C C . VAL A 1 300 ? -9.393 -11.620 -3.950 1.00 91.06 300 VAL A C 1
ATOM 2330 O O . VAL A 1 300 ? -8.703 -12.096 -4.847 1.00 91.06 300 VAL A O 1
ATOM 2333 N N . SER A 1 301 ? -9.519 -10.298 -3.797 1.00 91.31 301 SER A N 1
ATOM 2334 C CA . SER A 1 301 ? -8.958 -9.338 -4.750 1.00 91.31 301 SER A CA 1
ATOM 2335 C C . SER A 1 301 ? -7.424 -9.279 -4.705 1.00 91.31 301 SER A C 1
ATOM 2337 O O . SER A 1 301 ? -6.780 -9.183 -5.757 1.00 91.31 301 SER A O 1
ATOM 2339 N N . SER A 1 302 ? -6.834 -9.399 -3.512 1.00 94.38 302 SER A N 1
ATOM 2340 C CA . SER A 1 302 ? -5.398 -9.486 -3.257 1.00 94.38 302 SER A CA 1
ATOM 2341 C C . SER A 1 302 ? -4.834 -10.804 -3.788 1.00 94.38 302 SER A C 1
ATOM 2343 O O . SER A 1 302 ? -3.828 -10.786 -4.501 1.00 94.38 302 SER A O 1
ATOM 2345 N N . ILE A 1 303 ? -5.513 -11.930 -3.533 1.00 96.12 303 ILE A N 1
ATOM 2346 C CA . ILE A 1 303 ? -5.138 -13.250 -4.075 1.00 96.12 303 ILE A CA 1
ATOM 2347 C C . ILE A 1 303 ? -5.155 -13.215 -5.604 1.00 96.12 303 ILE A C 1
ATOM 2349 O O . ILE A 1 303 ? -4.148 -13.519 -6.246 1.00 96.12 303 ILE A O 1
ATOM 2353 N N . ASP A 1 304 ? -6.254 -12.755 -6.200 1.00 96.06 304 ASP A N 1
ATOM 2354 C CA . ASP A 1 304 ? -6.382 -12.638 -7.650 1.00 96.06 304 ASP A CA 1
ATOM 2355 C C . ASP A 1 304 ? -5.309 -11.724 -8.248 1.00 96.06 304 ASP A C 1
ATOM 2357 O O . ASP A 1 304 ? -4.802 -11.970 -9.345 1.00 96.06 304 ASP A O 1
ATOM 2361 N N . ARG A 1 305 ? -4.943 -10.641 -7.550 1.00 96.31 305 ARG A N 1
ATOM 2362 C CA . ARG A 1 305 ? -3.869 -9.743 -7.986 1.00 96.31 305 ARG A CA 1
ATOM 2363 C C . ARG A 1 305 ? -2.530 -10.472 -8.026 1.00 96.31 305 ARG A C 1
ATOM 2365 O O . ARG A 1 305 ? -1.868 -10.388 -9.059 1.00 96.31 305 ARG A O 1
ATOM 2372 N N . ALA A 1 306 ? -2.158 -11.195 -6.973 1.00 97.44 306 ALA A N 1
ATOM 2373 C CA . ALA A 1 306 ? -0.904 -11.944 -6.933 1.00 97.44 306 ALA A CA 1
ATOM 2374 C C . ALA A 1 306 ? -0.865 -13.068 -7.986 1.00 97.44 306 ALA A C 1
ATOM 2376 O O . ALA A 1 306 ? 0.123 -13.212 -8.707 1.00 97.44 306 ALA A O 1
ATOM 2377 N N . VAL A 1 307 ? -1.967 -13.805 -8.160 1.00 97.25 307 VAL A N 1
ATOM 2378 C CA . VAL A 1 307 ? -2.082 -14.855 -9.189 1.00 97.25 307 VAL A CA 1
ATOM 2379 C C . VAL A 1 307 ? -1.956 -14.271 -10.599 1.00 97.25 307 VAL A C 1
ATOM 2381 O O . VAL A 1 307 ? -1.247 -14.830 -11.438 1.00 97.25 307 VAL A O 1
ATOM 2384 N N . ARG A 1 308 ? -2.582 -13.116 -10.870 1.00 97.50 308 ARG A N 1
ATOM 2385 C CA . ARG A 1 308 ? -2.413 -12.408 -12.151 1.00 97.50 308 ARG A CA 1
ATOM 2386 C C . ARG A 1 308 ? -0.964 -11.994 -12.393 1.00 97.50 308 ARG A C 1
ATOM 2388 O O . ARG A 1 308 ? -0.493 -12.155 -13.515 1.00 97.50 308 ARG A O 1
ATOM 2395 N N . LEU A 1 309 ? -0.257 -11.507 -11.370 1.00 97.25 309 LEU A N 1
ATOM 2396 C CA . LEU A 1 309 ? 1.172 -11.200 -11.481 1.00 97.25 309 LEU A CA 1
ATOM 2397 C C . LEU A 1 309 ? 1.992 -12.444 -11.847 1.00 97.25 309 LEU A C 1
ATOM 2399 O O . LEU A 1 309 ? 2.792 -12.392 -12.777 1.00 97.25 309 LEU A O 1
ATOM 2403 N N . LYS A 1 310 ? 1.751 -13.574 -11.174 1.00 97.56 310 LYS A N 1
ATOM 2404 C CA . LYS A 1 310 ? 2.429 -14.849 -11.463 1.00 97.56 310 LYS A CA 1
ATOM 2405 C C . LYS A 1 310 ? 2.196 -15.317 -12.894 1.00 97.56 310 LYS A C 1
ATOM 2407 O O . LYS A 1 310 ? 3.135 -15.712 -13.583 1.00 97.56 310 LYS A O 1
ATOM 2412 N N . ARG A 1 311 ? 0.955 -15.212 -13.373 1.00 97.38 311 ARG A N 1
ATOM 2413 C CA . ARG A 1 311 ? 0.620 -15.515 -14.768 1.00 97.38 311 ARG A CA 1
ATOM 2414 C C . ARG A 1 311 ? 1.344 -14.583 -15.739 1.00 97.38 311 ARG A C 1
ATOM 2416 O O . ARG A 1 311 ? 1.962 -15.061 -16.682 1.00 97.38 311 ARG A O 1
ATOM 2423 N N . GLN A 1 312 ? 1.327 -13.277 -15.479 1.00 96.75 312 GLN A N 1
ATOM 2424 C CA . GLN A 1 312 ? 2.021 -12.295 -16.309 1.00 96.75 312 GLN A CA 1
ATOM 2425 C C . GLN A 1 312 ? 3.530 -12.576 -16.388 1.00 96.75 312 GLN A C 1
ATOM 2427 O O . GLN A 1 312 ? 4.099 -12.488 -17.474 1.00 96.75 312 GLN A O 1
ATOM 2432 N N . LEU A 1 313 ? 4.170 -12.948 -15.271 1.00 96.69 313 LEU A N 1
ATOM 2433 C CA . LEU A 1 313 ? 5.581 -13.346 -15.248 1.00 96.69 313 LEU A CA 1
ATOM 2434 C C . LEU A 1 313 ? 5.831 -14.565 -16.141 1.00 96.69 313 LEU A C 1
ATOM 2436 O O . LEU A 1 313 ? 6.747 -14.558 -16.961 1.00 96.69 313 LEU A O 1
ATOM 2440 N N . SER A 1 314 ? 4.984 -15.588 -16.015 1.00 97.06 314 SER A N 1
ATOM 2441 C CA . SER A 1 314 ? 5.053 -16.800 -16.834 1.00 97.06 314 SER A CA 1
ATOM 2442 C C . SER A 1 314 ? 4.930 -16.498 -18.328 1.00 97.06 314 SER A C 1
ATOM 2444 O O . SER A 1 314 ? 5.717 -17.008 -19.130 1.00 97.06 314 SER A O 1
ATOM 2446 N N . ASP A 1 315 ? 3.974 -15.651 -18.708 1.00 96.69 315 ASP A N 1
ATOM 2447 C CA . ASP A 1 315 ? 3.726 -15.276 -20.102 1.00 96.69 315 ASP A CA 1
ATOM 2448 C C . ASP A 1 315 ? 4.912 -14.477 -20.675 1.00 96.69 315 ASP A C 1
ATOM 2450 O O . ASP A 1 315 ? 5.418 -14.787 -21.758 1.00 96.69 315 ASP A O 1
ATOM 2454 N N . GLN A 1 316 ? 5.415 -13.493 -19.919 1.00 95.38 316 GLN A N 1
ATOM 2455 C CA . GLN A 1 316 ? 6.591 -12.697 -20.288 1.00 95.38 316 GLN A CA 1
ATOM 2456 C C . GLN A 1 316 ? 7.840 -13.567 -20.453 1.00 95.38 316 GLN A C 1
ATOM 2458 O O . GLN A 1 316 ? 8.562 -13.450 -21.446 1.00 95.38 316 GLN A O 1
ATOM 2463 N N . TRP A 1 317 ? 8.090 -14.477 -19.514 1.00 94.88 317 TRP A N 1
ATOM 2464 C CA . TRP A 1 317 ? 9.249 -15.358 -19.575 1.00 94.88 317 TRP A CA 1
ATOM 2465 C C . TRP A 1 317 ? 9.170 -16.340 -20.745 1.00 94.88 317 TRP A C 1
ATOM 2467 O O . TRP A 1 317 ? 10.149 -16.530 -21.469 1.00 94.88 317 TRP A O 1
ATOM 2477 N N . THR A 1 318 ? 7.987 -16.903 -20.992 1.00 95.94 318 THR A N 1
ATOM 2478 C CA . THR A 1 318 ? 7.746 -17.782 -22.142 1.00 95.94 318 THR A CA 1
ATOM 2479 C C . THR A 1 318 ? 8.043 -17.055 -23.454 1.00 95.94 318 THR A C 1
ATOM 2481 O O . THR A 1 318 ? 8.764 -17.578 -24.307 1.00 95.94 318 THR A O 1
ATOM 2484 N N . ALA A 1 319 ? 7.561 -15.818 -23.598 1.00 95.31 319 ALA A N 1
ATOM 2485 C CA . ALA A 1 319 ? 7.835 -14.994 -24.771 1.00 95.31 319 ALA A CA 1
ATOM 2486 C C . ALA A 1 319 ? 9.339 -14.704 -24.950 1.00 95.31 319 ALA A C 1
ATOM 2488 O O . ALA A 1 319 ? 9.855 -14.809 -26.069 1.00 95.31 319 ALA A O 1
ATOM 2489 N N . LEU A 1 320 ? 10.062 -14.401 -23.863 1.00 94.31 320 LEU A N 1
ATOM 2490 C CA . LEU A 1 320 ? 11.515 -14.201 -23.903 1.00 94.31 320 LEU A CA 1
ATOM 2491 C C . LEU A 1 320 ? 12.266 -15.465 -24.317 1.00 94.31 320 LEU A C 1
ATOM 2493 O O . LEU A 1 320 ? 13.135 -15.381 -25.182 1.00 94.31 320 LEU A O 1
ATOM 2497 N N . ILE A 1 321 ? 11.923 -16.631 -23.761 1.00 93.81 321 ILE A N 1
ATOM 2498 C CA . ILE A 1 321 ? 12.555 -17.907 -24.132 1.00 93.81 321 ILE A CA 1
ATOM 2499 C C . ILE A 1 321 ? 12.352 -18.195 -25.617 1.00 93.81 321 ILE A C 1
ATOM 2501 O O . ILE A 1 321 ? 13.298 -18.579 -26.304 1.00 93.81 321 ILE A O 1
ATOM 2505 N N . VAL A 1 322 ? 11.135 -18.005 -26.133 1.00 94.38 322 VAL A N 1
ATOM 2506 C CA . VAL A 1 322 ? 10.842 -18.229 -27.555 1.00 94.38 322 VAL A CA 1
ATOM 2507 C C . VAL A 1 322 ? 11.706 -17.323 -28.434 1.00 94.38 322 VAL A C 1
ATOM 2509 O O . VAL A 1 322 ? 12.264 -17.791 -29.430 1.00 94.38 322 VAL A O 1
ATOM 2512 N N . LYS A 1 323 ? 11.859 -16.047 -28.059 1.00 92.56 323 LYS A N 1
ATOM 2513 C CA . LYS A 1 323 ? 12.714 -15.094 -28.777 1.00 92.56 323 LYS A CA 1
ATOM 2514 C C . LYS A 1 323 ? 14.186 -15.496 -28.706 1.00 92.56 323 LYS A C 1
ATOM 2516 O O . LYS A 1 323 ? 14.824 -15.640 -29.744 1.00 92.56 323 LYS A O 1
ATOM 2521 N N . LEU A 1 324 ? 14.690 -15.784 -27.508 1.00 92.12 324 LEU A N 1
ATOM 2522 C CA . LEU A 1 324 ? 16.072 -16.201 -27.292 1.00 92.12 324 LEU A CA 1
ATOM 2523 C C . LEU A 1 324 ? 16.408 -17.473 -28.079 1.00 92.12 324 LEU A C 1
ATOM 2525 O O . LEU A 1 324 ? 17.449 -17.532 -28.733 1.00 92.12 324 LEU A O 1
ATOM 2529 N N . LYS A 1 325 ? 15.515 -18.470 -28.069 1.00 93.00 325 LYS A N 1
ATOM 2530 C CA . LYS A 1 325 ? 15.663 -19.705 -28.847 1.00 93.00 325 LYS A CA 1
ATOM 2531 C C . LYS A 1 325 ? 15.764 -19.395 -30.337 1.00 93.00 325 LYS A C 1
ATOM 2533 O O . LYS A 1 325 ? 16.688 -19.874 -30.991 1.00 93.00 325 LYS A O 1
ATOM 2538 N N . ARG A 1 326 ? 14.829 -18.599 -30.867 1.00 92.25 326 ARG A N 1
ATOM 2539 C CA . ARG A 1 326 ? 14.804 -18.215 -32.285 1.00 92.25 326 ARG A CA 1
ATOM 2540 C C . ARG A 1 326 ? 16.111 -17.536 -32.692 1.00 92.25 326 ARG A C 1
ATOM 2542 O O . ARG A 1 326 ? 16.733 -17.962 -33.661 1.00 92.25 326 ARG A O 1
ATOM 2549 N N . ASP A 1 327 ? 16.538 -16.534 -31.932 1.00 90.06 327 ASP A N 1
ATOM 2550 C CA . ASP A 1 327 ? 17.710 -15.721 -32.264 1.00 90.06 327 ASP A CA 1
ATOM 2551 C C . ASP A 1 327 ? 19.011 -16.518 -32.129 1.00 90.06 327 ASP A C 1
ATOM 2553 O O . ASP A 1 327 ? 19.913 -16.371 -32.954 1.00 90.06 327 ASP A O 1
ATOM 2557 N N . THR A 1 328 ? 19.088 -17.414 -31.140 1.00 90.31 328 THR A N 1
ATOM 2558 C CA . THR A 1 328 ? 20.230 -18.319 -30.953 1.00 90.31 328 THR A CA 1
ATOM 2559 C C . THR A 1 328 ? 20.347 -19.307 -32.109 1.00 90.31 328 THR A C 1
ATOM 2561 O O . THR A 1 328 ? 21.420 -19.436 -32.692 1.00 90.31 328 THR A O 1
ATOM 2564 N N . VAL A 1 329 ? 19.248 -19.970 -32.489 1.00 91.50 329 VAL A N 1
ATOM 2565 C CA . VAL A 1 329 ? 19.240 -20.920 -33.614 1.00 91.50 329 VAL A CA 1
ATOM 2566 C C . VAL A 1 329 ? 19.599 -20.214 -34.920 1.00 91.50 329 VAL A C 1
ATOM 2568 O O . VAL A 1 329 ? 20.452 -20.702 -35.657 1.00 91.50 329 VAL A O 1
ATOM 2571 N N . ALA A 1 330 ? 19.006 -19.046 -35.186 1.00 89.12 330 ALA A N 1
ATOM 2572 C CA . ALA A 1 330 ? 19.304 -18.266 -36.384 1.00 89.12 330 ALA A CA 1
ATOM 2573 C C . ALA A 1 330 ? 20.778 -17.836 -36.440 1.00 89.12 330 ALA A C 1
ATOM 2575 O O . ALA A 1 330 ? 21.415 -17.947 -37.485 1.00 89.12 330 ALA A O 1
ATOM 2576 N N . HIS A 1 331 ? 21.339 -17.378 -35.317 1.00 89.44 331 HIS A N 1
ATOM 2577 C CA . HIS A 1 331 ? 22.744 -16.979 -35.233 1.00 89.44 331 HIS A CA 1
ATOM 2578 C C . HIS A 1 331 ? 23.700 -18.155 -35.451 1.00 89.44 331 HIS A C 1
ATOM 2580 O O . HIS A 1 331 ? 24.653 -18.034 -36.217 1.00 89.44 331 HIS A O 1
ATOM 2586 N N . ILE A 1 332 ? 23.428 -19.305 -34.827 1.00 88.56 332 ILE A N 1
ATOM 2587 C CA . ILE A 1 332 ? 24.225 -20.524 -35.013 1.00 88.56 332 ILE A CA 1
ATOM 2588 C C . ILE A 1 332 ? 24.158 -20.995 -36.471 1.00 88.56 332 ILE A C 1
ATOM 2590 O O . ILE A 1 332 ? 25.195 -21.291 -37.057 1.00 88.56 332 ILE A O 1
ATOM 2594 N N . ALA A 1 333 ? 22.971 -21.010 -37.084 1.00 89.00 333 ALA A N 1
ATOM 2595 C CA . ALA A 1 333 ? 22.822 -21.368 -38.492 1.00 89.00 333 ALA A CA 1
ATOM 2596 C C . ALA A 1 333 ? 23.644 -20.438 -39.402 1.00 89.00 333 ALA A C 1
ATOM 2598 O O . ALA A 1 333 ? 24.426 -20.919 -40.215 1.00 89.00 333 ALA A O 1
ATOM 2599 N N . GLN A 1 334 ? 23.547 -19.117 -39.204 1.00 87.31 334 GLN A N 1
ATOM 2600 C CA . GLN A 1 334 ? 24.324 -18.127 -39.964 1.00 87.31 334 GLN A CA 1
ATOM 2601 C C . GLN A 1 334 ? 25.838 -18.309 -39.796 1.00 87.31 334 GLN A C 1
ATOM 2603 O O . GLN A 1 334 ? 26.580 -18.199 -40.770 1.00 87.31 334 GLN A O 1
ATOM 2608 N N . LEU A 1 335 ? 26.299 -18.605 -38.576 1.00 87.50 335 LEU A N 1
ATOM 2609 C CA . LEU A 1 335 ? 27.704 -18.911 -38.303 1.00 87.50 335 LEU A CA 1
ATOM 2610 C C . LEU A 1 335 ? 28.185 -20.121 -39.107 1.00 87.50 335 LEU A C 1
ATOM 2612 O O . LEU A 1 335 ? 29.232 -20.045 -39.746 1.00 87.50 335 LEU A O 1
ATOM 2616 N N . PHE A 1 336 ? 27.434 -21.224 -39.083 1.00 87.38 336 PHE A N 1
ATOM 2617 C CA . PHE A 1 336 ? 27.820 -22.444 -39.788 1.00 87.38 336 PHE A CA 1
ATOM 2618 C C . PHE A 1 336 ? 27.767 -22.280 -41.305 1.00 87.38 336 PHE A C 1
ATOM 2620 O O . PHE A 1 336 ? 28.730 -22.655 -41.968 1.00 87.38 336 PHE A O 1
ATOM 2627 N N . THR A 1 337 ? 26.717 -21.665 -41.856 1.00 86.94 337 THR A N 1
ATOM 2628 C CA . THR A 1 337 ? 26.649 -21.367 -43.296 1.00 86.94 337 THR A CA 1
ATOM 2629 C C . THR A 1 337 ? 27.830 -20.497 -43.726 1.00 86.94 337 THR A C 1
ATOM 2631 O O . THR A 1 337 ? 28.544 -20.855 -44.654 1.00 86.94 337 THR A O 1
ATOM 2634 N N . GLY A 1 338 ? 28.130 -19.422 -42.988 1.00 83.44 338 GLY A N 1
ATOM 2635 C CA . GLY A 1 338 ? 29.262 -18.550 -43.308 1.00 83.44 338 GLY A CA 1
ATOM 2636 C C . GLY A 1 338 ? 30.638 -19.219 -43.174 1.00 83.44 338 GLY A C 1
ATOM 2637 O O . GLY A 1 338 ? 31.588 -18.800 -43.834 1.00 83.44 338 GLY A O 1
ATOM 2638 N N . LEU A 1 339 ? 30.779 -20.246 -42.330 1.00 83.94 339 LEU A N 1
ATOM 2639 C CA . LEU A 1 339 ? 31.997 -21.061 -42.257 1.00 83.94 339 LEU A CA 1
ATOM 2640 C C . LEU A 1 339 ? 32.114 -22.013 -43.452 1.00 83.94 339 LEU A C 1
ATOM 2642 O O . LEU A 1 339 ? 33.199 -22.129 -44.024 1.00 83.94 339 LEU A O 1
ATOM 2646 N N . LEU A 1 340 ? 31.011 -22.659 -43.835 1.00 85.69 340 LEU A N 1
ATOM 2647 C CA . LEU A 1 340 ? 30.958 -23.566 -44.982 1.00 85.69 340 LEU A CA 1
ATOM 2648 C C . LEU A 1 340 ? 31.245 -22.825 -46.294 1.00 85.69 340 LEU A C 1
ATOM 2650 O O . LEU A 1 340 ? 32.091 -23.279 -47.062 1.00 85.69 340 LEU A O 1
ATOM 2654 N N . ASP A 1 341 ? 30.650 -21.647 -46.496 1.00 81.56 341 ASP A N 1
ATOM 2655 C CA . ASP A 1 341 ? 30.868 -20.822 -47.694 1.00 81.56 341 ASP A CA 1
ATOM 2656 C C . ASP A 1 341 ? 32.335 -20.379 -47.837 1.00 81.56 341 ASP A C 1
ATOM 2658 O O . ASP A 1 341 ? 32.897 -20.342 -48.934 1.00 81.56 341 ASP A O 1
ATOM 2662 N N . LYS A 1 342 ? 33.004 -20.071 -46.717 1.00 77.81 342 LYS A N 1
ATOM 2663 C CA . LYS A 1 342 ? 34.438 -19.744 -46.723 1.00 77.81 342 LYS A CA 1
ATOM 2664 C C . LYS A 1 342 ? 35.294 -20.946 -47.115 1.00 77.81 342 LYS A C 1
ATOM 2666 O O . LYS A 1 342 ? 36.243 -20.778 -47.875 1.00 77.81 342 LYS A O 1
ATOM 2671 N N . GLN A 1 343 ? 34.963 -22.144 -46.628 1.00 70.62 343 GLN A N 1
ATOM 2672 C CA . GLN A 1 343 ? 35.696 -23.362 -46.983 1.00 70.62 343 GLN A CA 1
ATOM 2673 C C . GLN A 1 343 ? 35.491 -23.767 -48.448 1.00 70.62 343 GLN A C 1
ATOM 2675 O O . GLN A 1 343 ? 36.458 -24.156 -49.100 1.00 70.62 343 GLN A O 1
ATOM 2680 N N . SER A 1 344 ? 34.280 -23.628 -48.997 1.00 63.72 344 SER A N 1
ATOM 2681 C CA . SER A 1 344 ? 34.023 -23.925 -50.413 1.00 63.72 344 SER A CA 1
ATOM 2682 C C . SER A 1 344 ? 34.768 -22.976 -51.355 1.00 63.72 344 SER A C 1
ATOM 2684 O O . SER A 1 344 ? 35.278 -23.411 -52.386 1.00 63.72 344 SER A O 1
ATOM 2686 N N . VAL A 1 345 ? 34.897 -21.695 -50.991 1.00 62.53 345 VAL A N 1
ATOM 2687 C CA . VAL A 1 345 ? 35.696 -20.723 -51.759 1.00 62.53 345 VAL A CA 1
ATOM 2688 C C . VAL A 1 345 ? 37.186 -21.068 -51.696 1.00 62.53 345 VAL A C 1
ATOM 2690 O O . VAL A 1 345 ? 37.858 -21.033 -52.722 1.00 62.53 345 VAL A O 1
ATOM 2693 N N . SER A 1 346 ? 37.708 -21.467 -50.530 1.00 59.72 346 SER A N 1
ATOM 2694 C CA . SER A 1 346 ? 39.109 -21.898 -50.402 1.00 59.72 346 SER A CA 1
ATOM 2695 C C . SER A 1 346 ? 39.438 -23.156 -51.214 1.00 59.72 346 SER A C 1
ATOM 2697 O O . SER A 1 346 ? 40.557 -23.272 -51.698 1.00 59.72 346 SER A O 1
ATOM 2699 N N . LEU A 1 347 ? 38.478 -24.067 -51.399 1.00 58.75 347 LEU A N 1
ATOM 2700 C CA . LEU A 1 347 ? 38.641 -25.267 -52.230 1.00 58.75 347 LEU A CA 1
ATOM 2701 C C . LEU A 1 347 ? 38.511 -25.000 -53.738 1.00 58.75 347 LEU A C 1
ATOM 2703 O O . LEU A 1 347 ? 38.945 -25.830 -54.522 1.00 58.75 347 LEU A O 1
ATOM 2707 N N . SER A 1 348 ? 37.925 -23.870 -54.147 1.00 55.12 348 SER A N 1
ATOM 2708 C CA . SER A 1 348 ? 37.710 -23.524 -55.565 1.00 55.12 348 SER A CA 1
ATOM 2709 C C . SER A 1 348 ? 38.846 -22.687 -56.177 1.00 55.12 348 SER A C 1
ATOM 2711 O O . SER A 1 348 ? 38.812 -22.388 -57.367 1.00 55.12 348 SER A O 1
ATOM 2713 N N . ILE A 1 349 ? 39.811 -22.246 -55.360 1.00 53.31 349 ILE A N 1
ATOM 2714 C CA . ILE A 1 349 ? 40.960 -21.403 -55.757 1.00 53.31 349 ILE A CA 1
ATOM 2715 C C . ILE A 1 349 ? 42.259 -22.234 -55.880 1.00 53.31 349 ILE A C 1
ATOM 2717 O O . ILE A 1 349 ? 43.276 -21.729 -56.354 1.00 53.31 349 ILE A O 1
ATOM 2721 N N . ILE A 1 350 ? 42.217 -23.507 -55.477 1.00 46.78 350 ILE A N 1
ATOM 2722 C CA . ILE A 1 350 ? 43.274 -24.516 -55.658 1.00 46.78 350 ILE A CA 1
ATOM 2723 C C . ILE A 1 350 ? 42.904 -25.356 -56.875 1.00 46.78 350 ILE A C 1
ATOM 2725 O O . ILE A 1 350 ? 43.818 -25.648 -57.678 1.00 46.78 350 ILE A O 1
#

Secondary structure (DSSP, 8-state):
--HHHHHHHHHHHHHHHTHHHHHS----SSHHHHHHHHHHHHHHHHHHHHHHTS---HHHHHHHHHHHHHHHHHHHHHHHHHHHHTTHHHHHHHHHHHHHHHHHHHHH-SPPPPSS----HHHHHHHHHHHHHHHHHHHHHHHHHHHHHHHHHHHHHHHHHHHHHHHHHHHHHHHHHHHHHGGGGS-HHHHHHHHHHHHHHHHHHHHHHHHHHHHHHHHHTT---GGGGSPPPTTS---S-PPEEEEE-S-EE-SS-EE-TT-EEEEEE--SSSEEEEE-TTS-EEEEEGGGEEPPS--HHHHHHHHHHHHHHHHHHHHHHHHHHHHHHHHHHHHHHHHHHHHHHHHS--